Protein AF-A0A913X9L1-F1 (afdb_monomer_lite)

Radius of gyration: 27.96 Å; chains: 1; bounding box: 58×52×71 Å

Secondary structure (DSSP, 8-state):
--HHHHHHTT--TT---SHHHHHHHHHHHIIIIIHHHHTTHHHHHHHHHHHHHH-TTTTT-HHHHHHTTTT-----GGG---TT-GGGSS------HHHHHHHHHHSGGGGSGGGHHHHHHHHHHHHHHHHTTHHHHHHHHHHHHHHHTT---HHHHTT--HHHHHHHS-TTTTTTS-GGGGS--------

InterPro domains:
  IP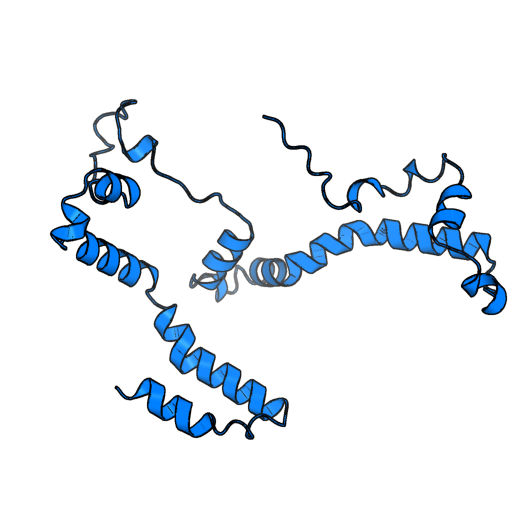R031248 E3 ubiquitin-protein ligase RNF213 [PTHR22605] (16-169)

Organism: Exaiptasia diaphana (NCBI:txid2652724)

pLDDT: mean 73.07, std 15.66, range [34.41, 91.5]

Foldseek 3Di:
DPLVVVLVVQPPVPRPPDPVSVVVNVVVCCVRPVVVCVVCVVVVVVVVLVVLCPPPVRVVDVVSCLVSVVVPDPPPPVPDDDPPDSVVVDDDDDDDLVNVLVVCVVDPVVVDPVCVVVNVCSVCVVVVVCVVQVVLVVVVVVVVCVVCVPDDDPVVVVVDDPVNVVVPDPPVCVVVRVCVVVDPDPPDDDD

Structure (mmCIF, N/CA/C/O backbone):
data_AF-A0A913X9L1-F1
#
_entry.id   AF-A0A913X9L1-F1
#
loop_
_atom_site.group_PDB
_atom_site.id
_atom_site.type_symbol
_atom_site.label_atom_id
_atom_site.label_alt_id
_atom_site.label_comp_id
_atom_site.label_asym_id
_atom_site.label_entity_id
_atom_site.label_seq_id
_atom_site.pdbx_PDB_ins_code
_atom_site.Cartn_x
_atom_site.Cartn_y
_atom_site.Cartn_z
_atom_site.occupancy
_atom_site.B_iso_or_equiv
_atom_site.auth_seq_id
_atom_site.auth_comp_id
_atom_site.auth_asym_id
_atom_site.auth_atom_id
_atom_site.pdbx_PDB_model_num
ATOM 1 N N . MET A 1 1 ? 22.234 -18.610 -11.691 1.00 37.97 1 MET A N 1
ATOM 2 C CA . MET A 1 1 ? 21.714 -19.943 -11.312 1.00 37.97 1 MET A CA 1
ATOM 3 C C . MET A 1 1 ? 21.895 -20.285 -9.820 1.00 37.97 1 MET A C 1
ATOM 5 O O . MET A 1 1 ? 21.583 -21.406 -9.456 1.00 37.97 1 MET A O 1
ATOM 9 N N . ASN A 1 2 ? 22.293 -19.346 -8.936 1.00 50.75 2 ASN A N 1
ATOM 10 C CA . ASN A 1 2 ? 22.653 -19.668 -7.536 1.00 50.75 2 ASN A CA 1
ATOM 11 C C . ASN A 1 2 ? 21.674 -19.160 -6.455 1.00 50.75 2 ASN A C 1
ATOM 13 O O . ASN A 1 2 ? 21.693 -19.666 -5.343 1.00 50.75 2 ASN A O 1
ATOM 17 N N . VAL A 1 3 ? 20.773 -18.220 -6.768 1.00 48.88 3 VAL A N 1
ATOM 18 C CA . VAL A 1 3 ? 19.897 -17.579 -5.758 1.00 48.88 3 VAL A CA 1
ATOM 19 C C . VAL A 1 3 ? 18.787 -18.516 -5.250 1.00 48.88 3 VAL A C 1
ATOM 21 O O . VAL A 1 3 ? 18.405 -18.478 -4.084 1.00 48.88 3 VAL A O 1
ATOM 24 N N . LEU A 1 4 ? 18.289 -19.407 -6.115 1.00 48.25 4 LEU A N 1
ATOM 25 C CA . LEU A 1 4 ? 17.254 -20.383 -5.750 1.00 48.25 4 LEU A CA 1
ATOM 26 C C . LEU A 1 4 ? 17.814 -21.552 -4.924 1.00 48.25 4 LEU A C 1
ATOM 28 O O . LEU A 1 4 ? 17.091 -22.118 -4.109 1.00 48.25 4 LEU A O 1
ATOM 32 N N . ASN A 1 5 ? 19.100 -21.885 -5.091 1.00 50.97 5 ASN A N 1
ATOM 33 C CA . ASN A 1 5 ? 19.729 -22.971 -4.339 1.00 50.97 5 ASN A CA 1
ATOM 34 C C . ASN A 1 5 ? 20.000 -22.577 -2.881 1.00 50.97 5 ASN A C 1
ATOM 36 O O . ASN A 1 5 ? 19.796 -23.400 -1.997 1.00 50.97 5 ASN A O 1
ATOM 40 N N . GLU A 1 6 ? 20.365 -21.321 -2.609 1.00 50.62 6 GLU A N 1
ATOM 41 C CA . GLU A 1 6 ? 20.534 -20.825 -1.232 1.00 50.62 6 GLU A CA 1
ATOM 42 C C . GLU A 1 6 ? 19.204 -20.744 -0.473 1.00 50.62 6 GLU A C 1
ATOM 44 O O . GLU A 1 6 ? 19.139 -21.095 0.704 1.00 50.62 6 GLU A O 1
ATOM 49 N N . CYS A 1 7 ? 18.113 -20.386 -1.159 1.00 47.44 7 CYS A N 1
ATOM 50 C CA . CYS A 1 7 ? 16.777 -20.443 -0.564 1.00 47.44 7 CYS A CA 1
ATOM 51 C C . CYS A 1 7 ? 16.357 -21.891 -0.251 1.00 47.44 7 CYS A C 1
ATOM 53 O O . CYS A 1 7 ? 15.743 -22.133 0.786 1.00 47.44 7 CYS A O 1
ATOM 55 N N . ASN A 1 8 ? 16.730 -22.863 -1.094 1.00 50.97 8 ASN A N 1
ATOM 56 C CA . ASN A 1 8 ? 16.403 -24.279 -0.890 1.00 50.97 8 ASN A CA 1
ATOM 57 C C . ASN A 1 8 ? 17.067 -24.906 0.344 1.00 50.97 8 ASN A C 1
ATOM 59 O O . ASN A 1 8 ? 16.475 -25.805 0.937 1.00 50.97 8 ASN A O 1
ATOM 63 N N . VAL A 1 9 ? 18.228 -24.412 0.793 1.00 53.41 9 VAL A N 1
ATOM 64 C CA . VAL A 1 9 ? 18.866 -24.896 2.036 1.00 53.41 9 VAL A CA 1
ATOM 65 C C . VAL A 1 9 ? 18.001 -24.593 3.275 1.00 53.41 9 VAL A C 1
ATOM 67 O O . VAL A 1 9 ? 18.112 -25.273 4.291 1.00 53.41 9 VAL A O 1
ATOM 70 N N . LEU A 1 10 ? 17.073 -23.631 3.180 1.00 51.22 10 LEU A N 1
ATOM 71 C CA . LEU A 1 10 ? 16.112 -23.289 4.237 1.00 51.22 10 LEU A CA 1
ATOM 72 C C . LEU A 1 10 ? 14.690 -23.834 3.993 1.00 51.22 10 LEU A C 1
ATOM 74 O O . LEU A 1 10 ? 13.837 -23.693 4.868 1.00 51.22 10 LEU A O 1
ATOM 78 N N . LEU A 1 11 ? 14.418 -24.463 2.843 1.00 52.44 11 LEU A N 1
ATOM 79 C CA . LEU A 1 11 ? 13.085 -24.948 2.445 1.00 52.44 11 LEU A CA 1
ATOM 80 C C . LEU A 1 11 ? 12.880 -26.449 2.701 1.00 52.44 11 LEU A C 1
ATOM 82 O O . LEU A 1 11 ? 12.106 -27.108 2.010 1.00 52.44 11 LEU A O 1
ATOM 86 N N . GLY A 1 12 ? 13.496 -26.996 3.751 1.00 50.09 12 GLY A N 1
ATOM 87 C CA . GLY A 1 12 ? 12.913 -28.167 4.399 1.00 50.09 12 GLY A CA 1
ATOM 88 C C . GLY A 1 12 ? 11.570 -27.743 4.997 1.00 50.09 12 GLY A C 1
ATOM 89 O O . GLY A 1 12 ? 11.550 -26.948 5.934 1.00 50.09 12 GLY A O 1
ATOM 90 N N . TRP A 1 13 ? 10.448 -28.242 4.472 1.00 50.16 13 TRP A N 1
ATOM 91 C CA . TRP A 1 13 ? 9.070 -27.870 4.856 1.00 50.16 13 TRP A CA 1
ATOM 92 C C . TRP A 1 13 ? 8.707 -28.079 6.353 1.00 50.16 13 TRP A C 1
ATOM 94 O O . TRP A 1 13 ? 7.567 -27.857 6.743 1.00 50.16 13 TRP A O 1
ATOM 104 N N . ASN A 1 14 ? 9.674 -28.427 7.214 1.00 57.22 14 ASN A N 1
ATOM 105 C CA . ASN A 1 14 ? 9.555 -28.582 8.669 1.00 57.22 14 ASN A CA 1
ATOM 106 C C . ASN A 1 14 ? 10.367 -27.566 9.517 1.00 57.22 14 ASN A C 1
ATOM 108 O O . ASN A 1 14 ? 10.405 -27.700 10.738 1.00 57.22 14 ASN A O 1
ATOM 112 N N . VAL A 1 15 ? 11.018 -26.550 8.928 1.00 63.22 15 VAL A N 1
ATOM 113 C CA . VAL A 1 15 ? 12.060 -25.746 9.623 1.00 63.22 15 VAL A CA 1
ATOM 114 C C . VAL A 1 15 ? 11.566 -24.416 10.244 1.00 63.22 15 VAL A C 1
ATOM 116 O O . VAL A 1 15 ? 12.292 -23.770 10.996 1.00 63.22 15 VAL A O 1
ATOM 119 N N . LEU A 1 16 ? 10.308 -24.008 10.035 1.00 70.62 16 LEU A N 1
ATOM 120 C CA . LEU A 1 16 ? 9.770 -22.720 10.527 1.00 70.62 16 LEU A CA 1
ATOM 121 C C . LEU A 1 16 ? 8.812 -22.854 11.727 1.00 70.62 16 LEU A C 1
ATOM 123 O O . LEU A 1 16 ? 7.761 -22.210 11.777 1.00 70.62 16 LEU A O 1
ATOM 127 N N . GLN A 1 17 ? 9.174 -23.697 12.694 1.00 74.50 17 GLN A N 1
ATOM 128 C CA . GLN A 1 17 ? 8.355 -23.970 13.885 1.00 74.50 17 GLN A CA 1
ATOM 129 C C . GLN A 1 17 ? 8.295 -22.772 14.852 1.00 74.50 17 GLN A C 1
ATOM 131 O O . GLN A 1 17 ? 7.243 -22.492 15.421 1.00 74.50 17 GLN A O 1
ATOM 136 N N . ASP A 1 18 ? 9.396 -22.025 14.997 1.00 81.94 18 ASP A N 1
ATOM 137 C CA . ASP A 1 18 ? 9.479 -20.869 15.897 1.00 81.94 18 ASP A CA 1
ATOM 138 C C . ASP A 1 18 ? 9.353 -19.522 15.156 1.00 81.94 18 ASP A C 1
ATOM 140 O O . ASP A 1 18 ? 9.787 -19.345 14.012 1.00 81.94 18 ASP A O 1
ATOM 144 N N . LYS A 1 19 ? 8.788 -18.526 15.847 1.00 85.88 19 LYS A N 1
ATOM 145 C CA . LYS A 1 19 ? 8.624 -17.144 15.378 1.00 85.88 19 LYS A CA 1
ATOM 146 C C . LYS A 1 19 ? 9.966 -16.492 15.042 1.00 85.88 19 LYS A C 1
ATOM 148 O O . LYS A 1 19 ? 10.027 -15.672 14.126 1.00 85.88 19 LYS A O 1
ATOM 153 N N . THR A 1 20 ? 11.040 -16.847 15.751 1.00 84.38 20 THR A N 1
ATOM 154 C CA . THR A 1 20 ? 12.386 -16.323 15.466 1.00 84.38 20 THR A CA 1
ATOM 155 C C . THR A 1 20 ? 12.927 -16.842 14.135 1.00 84.38 20 THR A C 1
ATOM 157 O O . THR A 1 20 ? 13.419 -16.052 13.328 1.00 84.38 20 THR A O 1
ATOM 160 N N . GLN A 1 21 ? 12.750 -18.136 13.856 1.00 80.12 21 GLN A N 1
ATOM 161 C CA . GLN A 1 21 ? 13.163 -18.756 12.595 1.00 80.12 21 GLN A CA 1
ATOM 162 C C . GLN A 1 21 ? 12.376 -18.186 11.418 1.00 80.12 21 GLN A C 1
ATOM 164 O O . GLN A 1 21 ? 12.959 -17.858 10.385 1.00 80.12 21 GLN A O 1
ATOM 169 N N . ARG A 1 22 ? 11.069 -17.955 11.603 1.00 85.12 22 ARG A N 1
ATOM 170 C CA . ARG A 1 22 ? 10.232 -17.298 10.592 1.00 85.12 22 ARG A CA 1
ATOM 171 C C . ARG A 1 22 ? 10.703 -15.882 10.284 1.00 85.12 22 ARG A C 1
ATOM 173 O O . ARG A 1 22 ? 10.905 -15.564 9.121 1.00 85.12 22 ARG A O 1
ATOM 180 N N . ARG A 1 23 ? 10.970 -15.064 11.309 1.00 86.00 23 ARG A N 1
ATOM 181 C CA . ARG A 1 23 ? 11.525 -13.711 11.119 1.00 86.00 23 ARG A CA 1
ATOM 182 C C . ARG A 1 23 ? 12.873 -13.733 10.407 1.00 86.00 23 ARG A C 1
ATOM 184 O O . ARG A 1 23 ? 13.129 -12.893 9.550 1.00 86.00 23 ARG A O 1
ATOM 191 N N . ARG A 1 24 ? 13.749 -14.680 10.758 1.00 86.06 24 ARG A N 1
ATOM 192 C CA . ARG A 1 24 ? 15.056 -14.829 10.106 1.00 86.06 24 ARG A CA 1
ATOM 193 C C . ARG A 1 24 ? 14.893 -15.154 8.623 1.00 86.06 24 ARG A C 1
ATOM 195 O O . ARG A 1 24 ? 15.570 -14.543 7.801 1.00 86.06 24 ARG A O 1
ATOM 202 N N . TRP A 1 25 ? 13.981 -16.065 8.293 1.00 86.38 25 TRP A N 1
ATOM 203 C CA . TRP A 1 25 ? 13.650 -16.393 6.912 1.00 86.38 25 TRP A CA 1
ATOM 204 C C . TRP A 1 25 ? 13.031 -15.202 6.169 1.00 86.38 25 TRP A C 1
ATOM 206 O O . TRP A 1 25 ? 13.504 -14.877 5.088 1.00 86.38 25 TRP A O 1
ATOM 216 N N . GLU A 1 26 ? 12.059 -14.497 6.759 1.00 89.50 26 GLU A N 1
ATOM 217 C CA . GLU A 1 26 ? 11.426 -13.308 6.163 1.00 89.50 26 GLU A CA 1
ATOM 218 C C . GLU A 1 26 ? 12.463 -12.225 5.839 1.00 89.50 26 GLU A C 1
ATOM 220 O O . GLU A 1 26 ? 12.494 -11.708 4.723 1.00 89.50 26 GLU A O 1
ATOM 225 N N . ASN A 1 27 ? 13.363 -11.927 6.781 1.00 87.81 27 ASN A N 1
ATOM 226 C CA . ASN A 1 27 ? 14.437 -10.955 6.574 1.00 87.81 27 ASN A CA 1
ATOM 227 C C . ASN A 1 27 ? 15.414 -11.404 5.481 1.00 87.81 27 ASN A C 1
ATOM 229 O O . ASN A 1 27 ? 15.825 -10.592 4.650 1.00 87.81 27 ASN A O 1
ATOM 233 N N . HIS A 1 28 ? 15.784 -12.686 5.466 1.00 86.88 28 HIS A N 1
ATOM 234 C CA . HIS A 1 28 ? 16.708 -13.229 4.474 1.00 86.88 28 HIS A CA 1
ATOM 235 C C . HIS A 1 28 ? 16.087 -13.231 3.073 1.00 86.88 28 HIS A C 1
ATOM 237 O O . HIS A 1 28 ? 16.678 -12.694 2.141 1.00 86.88 28 HIS A O 1
ATOM 243 N N . PHE A 1 29 ? 14.862 -13.736 2.936 1.00 87.31 29 PHE A N 1
ATOM 244 C CA . PHE A 1 29 ? 14.106 -13.736 1.687 1.00 87.31 29 PHE A CA 1
ATOM 245 C C . PHE A 1 29 ? 13.871 -12.313 1.170 1.00 87.31 29 PHE A C 1
ATOM 247 O O . PHE A 1 29 ? 14.079 -12.032 -0.012 1.00 87.31 29 PHE A O 1
ATOM 254 N N . SER A 1 30 ? 13.508 -11.388 2.064 1.00 87.25 30 SER A N 1
ATOM 255 C CA . SER A 1 30 ? 13.348 -9.978 1.718 1.00 87.25 30 SER A CA 1
ATOM 256 C C . SER A 1 30 ? 14.649 -9.386 1.167 1.00 87.25 30 SER A C 1
ATOM 258 O O . SER A 1 30 ? 14.651 -8.786 0.095 1.00 87.25 30 SER A O 1
ATOM 260 N N . THR A 1 31 ? 15.775 -9.622 1.842 1.00 87.00 31 THR A N 1
ATOM 261 C CA . THR A 1 31 ? 17.080 -9.062 1.455 1.00 87.00 31 THR A CA 1
ATOM 262 C C . THR A 1 31 ? 17.635 -9.682 0.170 1.00 87.00 31 THR A C 1
ATOM 264 O O . THR A 1 31 ? 18.205 -8.968 -0.650 1.00 87.00 31 THR A O 1
ATOM 267 N N . VAL A 1 32 ? 17.474 -10.994 -0.023 1.00 87.81 32 VAL A N 1
ATOM 268 C CA . VAL A 1 32 ? 18.080 -11.734 -1.143 1.00 87.81 32 VAL A CA 1
ATOM 269 C C . VAL A 1 32 ? 17.215 -11.698 -2.402 1.00 87.81 32 VAL A C 1
ATOM 271 O O . VAL A 1 32 ? 17.743 -11.606 -3.507 1.00 87.81 32 VAL A O 1
ATOM 274 N N . VAL A 1 33 ? 15.891 -11.772 -2.257 1.00 85.81 33 VAL A N 1
ATOM 275 C CA . VAL A 1 33 ? 14.969 -11.913 -3.394 1.00 85.81 33 VAL A CA 1
ATOM 276 C C . VAL A 1 33 ? 14.193 -10.626 -3.636 1.00 85.81 33 VAL A C 1
ATOM 278 O O . VAL A 1 33 ? 14.212 -10.099 -4.745 1.00 85.81 33 VAL A O 1
ATOM 281 N N . ILE A 1 34 ? 13.518 -10.095 -2.614 1.00 86.88 34 ILE A N 1
ATOM 282 C CA . ILE A 1 34 ? 12.574 -8.985 -2.808 1.00 86.88 34 ILE A CA 1
ATOM 283 C C . ILE A 1 34 ? 13.299 -7.670 -3.093 1.00 86.88 34 ILE A C 1
ATOM 285 O O . ILE A 1 34 ? 13.012 -7.030 -4.102 1.00 86.88 34 ILE A O 1
ATOM 289 N N . VAL A 1 35 ? 14.254 -7.266 -2.251 1.00 85.62 35 VAL A N 1
ATOM 290 C CA . VAL A 1 35 ? 14.966 -5.986 -2.393 1.00 85.62 35 VAL A CA 1
ATOM 291 C C . VAL A 1 35 ? 15.666 -5.873 -3.755 1.00 85.62 35 VAL A C 1
ATOM 293 O O . VAL A 1 35 ? 15.433 -4.875 -4.434 1.00 85.62 35 VAL A O 1
ATOM 296 N N . PRO A 1 36 ? 16.435 -6.867 -4.245 1.00 86.12 36 PRO A N 1
ATOM 297 C CA . PRO A 1 36 ? 17.090 -6.763 -5.549 1.00 86.12 36 PRO A CA 1
ATOM 298 C C . PRO A 1 36 ? 16.113 -6.734 -6.728 1.00 86.12 36 PRO A C 1
ATOM 300 O O . PRO A 1 36 ? 16.392 -6.082 -7.728 1.00 86.12 36 PRO A O 1
ATOM 303 N N . VAL A 1 37 ? 14.966 -7.418 -6.625 1.00 84.88 37 VAL A N 1
ATOM 304 C CA . VAL A 1 37 ? 13.935 -7.408 -7.677 1.00 84.88 37 VAL A CA 1
ATOM 305 C C . VAL A 1 37 ? 13.191 -6.076 -7.718 1.00 84.88 37 VAL A C 1
ATOM 307 O O . VAL A 1 37 ? 12.879 -5.588 -8.805 1.00 84.88 37 VAL A O 1
ATOM 310 N N . MET A 1 38 ? 12.903 -5.505 -6.548 1.00 83.19 38 MET A N 1
ATOM 311 C CA . MET A 1 38 ? 12.227 -4.216 -6.415 1.00 83.19 38 MET A CA 1
ATOM 312 C C . MET A 1 38 ? 13.154 -3.049 -6.770 1.00 83.19 38 MET A C 1
ATOM 314 O O . MET A 1 38 ? 12.698 -2.055 -7.341 1.00 83.19 38 MET A O 1
ATOM 318 N N . ASN A 1 39 ? 14.455 -3.184 -6.508 1.00 80.56 39 ASN A N 1
ATOM 319 C CA . ASN A 1 39 ? 15.464 -2.236 -6.957 1.00 80.56 39 ASN A CA 1
ATOM 320 C C . ASN A 1 39 ? 15.505 -2.200 -8.491 1.00 80.56 39 ASN A C 1
ATOM 322 O O . ASN A 1 39 ? 15.561 -3.229 -9.160 1.00 80.56 39 ASN A O 1
ATOM 326 N N . ASN A 1 40 ? 15.476 -0.993 -9.059 1.00 78.69 40 ASN A N 1
ATOM 327 C CA . ASN A 1 40 ? 15.491 -0.758 -10.508 1.00 78.69 40 ASN A CA 1
ATOM 328 C C . ASN A 1 40 ? 14.341 -1.429 -11.287 1.00 78.69 40 ASN A C 1
ATOM 330 O O . ASN A 1 40 ? 14.425 -1.561 -12.509 1.00 78.69 40 ASN A O 1
ATOM 334 N N . LEU A 1 41 ? 13.241 -1.808 -10.620 1.00 85.19 41 LEU A N 1
ATOM 335 C CA . LEU A 1 41 ? 12.079 -2.414 -11.277 1.00 85.19 41 LEU A CA 1
ATOM 336 C C . LEU A 1 41 ? 11.543 -1.534 -12.415 1.00 85.19 41 LEU A C 1
ATOM 338 O O . LEU A 1 41 ? 11.212 -2.051 -13.475 1.00 85.19 41 LEU A O 1
ATOM 342 N N . GLY A 1 42 ? 11.506 -0.210 -12.224 1.00 82.69 42 GLY A N 1
ATOM 343 C CA . GLY A 1 42 ? 11.070 0.728 -13.264 1.00 82.69 42 GLY A CA 1
ATOM 344 C C . GLY A 1 42 ? 11.909 0.635 -14.542 1.00 82.69 42 GLY A C 1
ATOM 345 O O . GLY A 1 42 ? 11.351 0.523 -15.630 1.00 82.69 42 GLY A O 1
ATOM 346 N N . HIS A 1 43 ? 13.238 0.587 -14.406 1.00 84.56 43 HIS A N 1
ATOM 347 C CA . HIS A 1 43 ? 14.154 0.432 -15.537 1.00 84.56 43 HIS A CA 1
ATOM 348 C C . HIS A 1 43 ? 13.969 -0.922 -16.227 1.00 84.56 43 HIS A C 1
ATOM 350 O O . HIS A 1 43 ? 13.801 -0.988 -17.440 1.00 84.56 43 HIS A O 1
ATOM 356 N N . ARG A 1 44 ? 13.903 -2.008 -15.448 1.00 86.25 44 ARG A N 1
ATOM 357 C CA . ARG A 1 44 ? 13.708 -3.364 -15.984 1.00 86.25 44 ARG A CA 1
ATOM 358 C C . ARG A 1 44 ? 12.370 -3.528 -16.703 1.00 86.25 44 ARG A C 1
ATOM 360 O O . ARG A 1 44 ? 12.300 -4.229 -17.711 1.00 86.25 44 ARG A O 1
ATOM 367 N N . LEU A 1 45 ? 11.307 -2.896 -16.202 1.00 88.62 45 LEU A N 1
ATOM 368 C CA . LEU A 1 45 ? 10.010 -2.861 -16.880 1.00 88.62 45 LEU A CA 1
ATOM 369 C C . LEU A 1 45 ? 10.123 -2.130 -18.219 1.00 88.62 45 LEU A C 1
ATOM 371 O O . LEU A 1 45 ? 9.641 -2.645 -19.222 1.00 88.62 45 LEU A O 1
ATOM 375 N N . GLN A 1 46 ? 10.812 -0.989 -18.259 1.00 84.81 46 GLN A N 1
ATOM 376 C CA . GLN A 1 46 ? 11.045 -0.247 -19.496 1.00 84.81 46 GLN A CA 1
ATOM 377 C C . GLN A 1 46 ? 11.870 -1.052 -20.513 1.00 84.81 46 GLN A C 1
ATOM 379 O O . GLN A 1 46 ? 11.494 -1.121 -21.681 1.00 84.81 46 GLN A O 1
ATOM 384 N N . GLU A 1 47 ? 12.945 -1.715 -20.087 1.00 87.12 47 GLU A N 1
ATOM 385 C CA . GLU A 1 47 ? 13.733 -2.613 -20.945 1.00 87.12 47 GLU A CA 1
ATOM 386 C C . GLU A 1 47 ? 12.889 -3.775 -21.479 1.00 87.12 47 GLU A C 1
ATOM 388 O O . GLU A 1 47 ? 12.939 -4.096 -22.664 1.00 87.12 47 GLU A O 1
ATOM 393 N N . THR A 1 48 ? 12.062 -4.382 -20.625 1.00 87.06 48 THR A N 1
ATOM 394 C CA . THR A 1 48 ? 11.168 -5.476 -21.028 1.00 87.06 48 THR A CA 1
ATOM 395 C C . THR A 1 48 ? 10.149 -4.995 -22.058 1.00 87.06 48 THR A C 1
ATOM 397 O O . THR A 1 48 ? 9.928 -5.671 -23.060 1.00 87.06 48 THR A O 1
ATOM 400 N N . LEU A 1 49 ? 9.577 -3.802 -21.871 1.00 84.19 49 LEU A N 1
ATOM 401 C CA . LEU A 1 49 ? 8.690 -3.180 -22.855 1.00 84.19 49 LEU A CA 1
ATOM 402 C C . LEU A 1 49 ? 9.409 -2.935 -24.190 1.00 84.19 49 LEU A C 1
ATOM 404 O O . LEU A 1 49 ? 8.842 -3.226 -25.238 1.00 84.19 49 LEU A O 1
ATOM 408 N N . GLN A 1 50 ? 10.672 -2.493 -24.179 1.00 83.19 50 GLN A N 1
ATOM 409 C CA . GLN A 1 50 ? 11.473 -2.353 -25.404 1.00 83.19 50 GLN A CA 1
ATOM 410 C C . GLN A 1 50 ? 11.746 -3.695 -26.096 1.00 83.19 50 GLN A C 1
ATOM 412 O O . GLN A 1 50 ? 11.784 -3.755 -27.325 1.00 83.19 50 GLN A O 1
ATOM 417 N N . LEU A 1 51 ? 11.947 -4.775 -25.338 1.00 85.31 51 LEU A N 1
ATOM 418 C CA . LEU A 1 51 ? 12.107 -6.119 -25.898 1.00 85.31 51 LEU A CA 1
ATOM 419 C C . LEU A 1 51 ? 10.801 -6.617 -26.529 1.00 85.31 51 LEU A C 1
ATOM 421 O O . LEU A 1 51 ? 10.831 -7.143 -27.640 1.00 85.31 51 LEU A O 1
ATOM 425 N N . ILE A 1 52 ? 9.659 -6.378 -25.876 1.00 83.56 52 ILE A N 1
ATOM 426 C CA . ILE A 1 52 ? 8.325 -6.680 -26.419 1.00 83.56 52 ILE A CA 1
ATOM 427 C C . ILE A 1 52 ? 8.071 -5.876 -27.702 1.00 83.56 52 ILE A C 1
ATOM 429 O O . ILE A 1 52 ? 7.579 -6.432 -28.681 1.00 83.56 52 ILE A O 1
ATOM 433 N N . ALA A 1 53 ? 8.480 -4.602 -27.738 1.00 78.38 53 ALA A N 1
ATOM 434 C CA . ALA A 1 53 ? 8.397 -3.745 -28.926 1.00 78.38 53 ALA A CA 1
ATOM 435 C C . ALA A 1 53 ? 9.105 -4.337 -30.147 1.00 78.38 53 ALA A C 1
ATOM 437 O O . ALA A 1 53 ? 8.650 -4.184 -31.280 1.00 78.38 53 ALA A O 1
ATOM 438 N N . LYS A 1 54 ? 10.258 -4.967 -29.902 1.00 79.94 54 LYS A N 1
ATOM 439 C CA . LYS A 1 54 ? 11.144 -5.524 -30.926 1.00 79.94 54 LYS A CA 1
ATOM 440 C C . LYS A 1 54 ? 10.732 -6.934 -31.363 1.00 79.94 54 LYS A C 1
ATOM 442 O O . LYS A 1 54 ? 11.203 -7.386 -32.408 1.00 79.94 54 LYS A O 1
ATOM 447 N N . ASP A 1 55 ? 9.870 -7.631 -30.616 1.00 83.62 55 ASP A N 1
ATOM 448 C CA . ASP A 1 55 ? 9.343 -8.935 -31.036 1.00 83.62 55 ASP A CA 1
ATOM 449 C C . ASP A 1 55 ? 8.368 -8.744 -32.206 1.00 83.62 55 ASP A C 1
ATOM 451 O O . ASP A 1 55 ? 7.309 -8.134 -32.069 1.00 83.62 55 ASP A O 1
ATOM 455 N N . LYS A 1 56 ? 8.709 -9.304 -33.371 1.00 77.31 56 LYS A N 1
ATOM 456 C CA . LYS A 1 56 ? 7.934 -9.189 -34.617 1.00 77.31 56 LYS A CA 1
ATOM 457 C C . LYS A 1 56 ? 6.503 -9.726 -34.503 1.00 77.31 56 LYS A C 1
ATOM 459 O O . LYS A 1 56 ? 5.652 -9.310 -35.280 1.00 77.31 56 LYS A O 1
ATOM 464 N N . ARG A 1 57 ? 6.220 -10.631 -33.558 1.00 78.81 57 ARG A N 1
ATOM 465 C CA . ARG A 1 57 ? 4.868 -11.181 -33.343 1.00 78.81 57 ARG A CA 1
ATOM 466 C C . ARG A 1 57 ? 3.953 -10.207 -32.601 1.00 78.81 57 ARG A C 1
ATOM 468 O O . ARG A 1 57 ? 2.762 -10.164 -32.881 1.00 78.81 57 ARG A O 1
ATOM 475 N N . PHE A 1 58 ? 4.513 -9.428 -31.676 1.00 69.75 58 PHE A N 1
ATOM 476 C CA . PHE A 1 58 ? 3.768 -8.488 -30.835 1.00 69.75 58 PHE A CA 1
ATOM 477 C C . PHE A 1 58 ? 3.829 -7.055 -31.378 1.00 69.75 58 PHE A C 1
ATOM 479 O O . PHE A 1 58 ? 2.806 -6.381 -31.453 1.00 69.75 58 PHE A O 1
ATOM 486 N N . GLY A 1 59 ? 5.002 -6.613 -31.833 1.00 65.69 59 GLY A N 1
ATOM 487 C CA . GLY A 1 59 ? 5.243 -5.272 -32.367 1.00 65.69 59 GLY A CA 1
ATOM 488 C C . GLY A 1 59 ? 4.634 -4.998 -33.746 1.00 65.69 59 GLY A C 1
ATOM 489 O O . GLY A 1 59 ? 4.594 -3.838 -34.152 1.00 65.69 59 GLY A O 1
ATOM 490 N N . ALA A 1 60 ? 4.154 -6.028 -34.455 1.00 73.06 60 ALA A N 1
ATOM 491 C CA . ALA A 1 60 ? 3.408 -5.881 -35.708 1.00 73.06 60 ALA A CA 1
ATOM 492 C C . ALA A 1 60 ? 1.905 -5.623 -35.492 1.00 73.06 60 ALA A C 1
ATOM 494 O O . ALA A 1 60 ? 1.219 -5.224 -36.430 1.00 73.06 60 ALA A O 1
ATOM 495 N N . ASN A 1 61 ? 1.381 -5.848 -34.279 1.00 82.00 61 ASN A N 1
ATOM 496 C CA . ASN A 1 61 ? -0.020 -5.583 -33.972 1.00 82.00 61 ASN A CA 1
ATOM 497 C C . ASN A 1 61 ? -0.200 -4.105 -33.563 1.00 82.00 61 ASN A C 1
ATOM 499 O O . ASN A 1 61 ? 0.292 -3.715 -32.498 1.00 82.00 61 ASN A O 1
ATOM 503 N N . PRO A 1 62 ? -0.927 -3.290 -34.350 1.00 79.81 62 PRO A N 1
ATOM 504 C CA . PRO A 1 62 ? -1.078 -1.858 -34.089 1.00 79.81 62 PRO A CA 1
ATOM 505 C C . PRO A 1 62 ? -1.804 -1.561 -32.769 1.00 79.81 62 PRO A C 1
ATOM 507 O O . PRO A 1 62 ? -1.445 -0.618 -32.069 1.00 79.81 62 PRO A O 1
ATOM 510 N N . LEU A 1 63 ? -2.766 -2.401 -32.366 1.00 81.06 63 LEU A N 1
ATOM 511 C CA . LEU A 1 63 ? -3.500 -2.219 -31.109 1.00 81.06 63 LEU A CA 1
ATOM 512 C C . LEU A 1 63 ? -2.597 -2.413 -29.891 1.00 81.06 63 LEU A C 1
ATOM 514 O O . LEU A 1 63 ? -2.665 -1.640 -28.940 1.00 81.06 63 LEU A O 1
ATOM 518 N N . LEU A 1 64 ? -1.730 -3.429 -29.919 1.00 79.69 64 LEU A N 1
ATOM 519 C CA . LEU A 1 64 ? -0.779 -3.671 -28.831 1.00 79.69 64 LEU A CA 1
ATOM 520 C C . LEU A 1 64 ? 0.276 -2.566 -28.768 1.00 79.69 64 LEU A C 1
ATOM 522 O O . LEU A 1 64 ? 0.649 -2.136 -27.678 1.00 79.69 64 LEU A O 1
ATOM 526 N N . ARG A 1 65 ? 0.704 -2.065 -29.930 1.00 77.06 65 ARG A N 1
ATOM 527 C CA . ARG A 1 65 ? 1.624 -0.931 -30.039 1.00 77.06 65 ARG A CA 1
ATOM 528 C C . ARG A 1 65 ? 1.067 0.329 -29.374 1.00 77.06 65 ARG A C 1
ATOM 530 O O . ARG A 1 65 ? 1.784 0.986 -28.622 1.00 77.06 65 ARG A O 1
ATOM 537 N N . GLN A 1 66 ? -0.218 0.605 -29.589 1.00 78.31 66 GLN A N 1
ATOM 538 C CA . GLN A 1 66 ? -0.923 1.726 -28.974 1.00 78.31 66 GLN A CA 1
ATOM 539 C C . GLN A 1 66 ? -1.192 1.500 -27.475 1.00 78.31 66 GLN A C 1
ATOM 541 O O . GLN A 1 66 ? -0.943 2.397 -26.675 1.00 78.31 66 GLN A O 1
ATOM 546 N N . LEU A 1 67 ? -1.641 0.304 -27.072 1.00 79.94 67 LEU A N 1
ATOM 547 C CA . LEU A 1 67 ? -1.985 -0.019 -25.678 1.00 79.94 67 LEU A CA 1
ATOM 548 C C . LEU A 1 67 ? -0.784 0.060 -24.725 1.00 79.94 67 LEU A C 1
ATOM 550 O O . LEU A 1 67 ? -0.908 0.566 -23.615 1.00 79.94 67 LEU A O 1
ATOM 554 N N . TYR A 1 68 ? 0.373 -0.446 -25.150 1.00 77.12 68 TYR A N 1
ATOM 555 C CA . TYR A 1 68 ? 1.612 -0.375 -24.369 1.00 77.12 68 TYR A CA 1
ATOM 556 C C . TYR A 1 68 ? 2.401 0.918 -24.625 1.00 77.12 68 TYR A C 1
ATOM 558 O O . TYR A 1 68 ? 3.544 1.029 -24.184 1.00 77.12 68 TYR A O 1
ATOM 566 N N . GLU A 1 69 ? 1.812 1.883 -25.341 1.00 76.56 69 GLU A N 1
ATOM 567 C CA . GLU A 1 69 ? 2.405 3.192 -25.636 1.00 76.56 69 GLU A CA 1
ATOM 568 C C . GLU A 1 69 ? 3.794 3.092 -26.314 1.00 76.56 69 GLU A C 1
ATOM 570 O O . GLU A 1 69 ? 4.670 3.933 -26.113 1.00 76.56 69 GLU A O 1
ATOM 575 N N . LEU A 1 70 ? 4.007 2.060 -27.142 1.00 70.88 70 LEU A N 1
ATOM 576 C CA . LEU A 1 70 ? 5.289 1.733 -27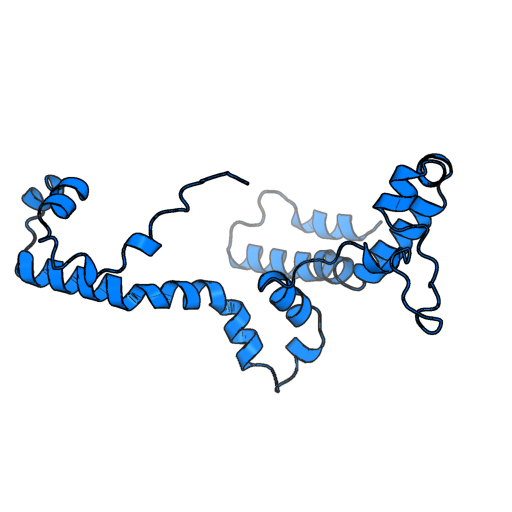.790 1.00 70.88 70 LEU A CA 1
ATOM 577 C C . LEU A 1 70 ? 5.644 2.688 -28.945 1.00 70.88 70 LEU A C 1
ATOM 579 O O . LEU A 1 70 ? 6.805 2.769 -29.344 1.00 70.88 70 LEU A O 1
ATOM 583 N N . GLU A 1 71 ? 4.651 3.395 -29.493 1.00 61.00 71 GLU A N 1
ATOM 584 C CA . GLU A 1 71 ? 4.800 4.390 -30.573 1.00 61.00 71 GLU A CA 1
ATOM 585 C C . GLU A 1 71 ? 4.971 5.823 -30.081 1.00 61.00 71 GLU A C 1
ATOM 587 O O . GLU A 1 71 ? 5.178 6.726 -30.888 1.00 61.00 71 GLU A O 1
ATOM 592 N N . SER A 1 72 ? 4.930 6.035 -28.766 1.00 56.91 72 SER A N 1
ATOM 593 C CA . SER A 1 72 ? 5.211 7.329 -28.158 1.00 56.91 72 SER A CA 1
ATOM 594 C C . SER A 1 72 ? 6.707 7.642 -28.302 1.00 56.91 72 SER A C 1
ATOM 596 O O . SER A 1 72 ? 7.483 7.536 -27.349 1.00 56.91 72 SER A O 1
ATOM 598 N N . GLY A 1 73 ? 7.127 8.075 -29.488 1.00 56.56 73 GLY A N 1
ATOM 599 C CA . GLY A 1 73 ? 8.291 8.943 -29.599 1.00 56.56 73 GLY A CA 1
ATOM 600 C C . GLY A 1 73 ? 8.102 10.166 -28.699 1.00 56.56 73 GLY A C 1
ATOM 601 O O . GLY A 1 73 ? 6.978 10.511 -28.328 1.00 56.56 73 GLY A O 1
ATOM 602 N N . ALA A 1 74 ? 9.201 10.808 -28.313 1.00 53.72 74 ALA A N 1
ATOM 603 C CA . ALA A 1 74 ? 9.144 12.100 -27.647 1.00 53.72 74 ALA A CA 1
ATOM 604 C C . ALA A 1 74 ? 8.520 13.120 -28.617 1.00 53.72 74 ALA A C 1
ATOM 606 O O . ALA A 1 74 ? 9.228 13.739 -29.407 1.00 53.72 74 ALA A O 1
ATOM 607 N N . GLU A 1 75 ? 7.190 13.237 -28.623 1.00 59.72 75 GLU A N 1
ATOM 608 C CA . GLU A 1 75 ? 6.511 14.349 -29.279 1.00 59.72 75 GLU A CA 1
ATOM 609 C C . GLU A 1 75 ? 7.058 15.630 -28.645 1.00 59.72 75 GLU A C 1
ATOM 611 O O . GLU A 1 75 ? 7.069 15.782 -27.421 1.00 59.72 75 GLU A O 1
ATOM 616 N N . ASP A 1 76 ? 7.594 16.515 -29.480 1.00 56.31 76 ASP A N 1
ATOM 617 C CA . ASP A 1 76 ? 8.245 17.740 -29.040 1.00 56.31 76 ASP A CA 1
ATOM 618 C C . ASP A 1 76 ? 7.177 18.711 -28.514 1.00 56.31 76 ASP A C 1
ATOM 620 O O . ASP A 1 76 ? 6.587 19.503 -29.253 1.00 56.31 76 ASP A O 1
ATOM 624 N N . LEU A 1 77 ? 6.886 18.612 -27.212 1.00 61.16 77 LEU A N 1
ATOM 625 C CA . LEU A 1 77 ? 5.863 19.396 -26.506 1.00 61.16 77 LEU A CA 1
ATOM 626 C C . LEU A 1 77 ? 6.129 20.913 -26.550 1.00 61.16 77 LEU A C 1
ATOM 628 O O . LEU A 1 77 ? 5.285 21.703 -26.129 1.00 61.16 77 LEU A O 1
ATOM 632 N N . THR A 1 78 ? 7.288 21.333 -27.063 1.00 62.47 78 THR A N 1
ATOM 633 C CA . THR A 1 78 ? 7.653 22.738 -27.269 1.00 62.47 78 THR A CA 1
ATOM 634 C C . THR A 1 78 ? 6.919 23.395 -28.444 1.00 62.47 78 THR A C 1
ATOM 636 O O . THR A 1 78 ? 6.809 24.619 -28.478 1.00 62.47 78 THR A O 1
ATOM 639 N N . ARG A 1 79 ? 6.369 22.623 -29.396 1.00 59.41 79 ARG A N 1
ATOM 640 C CA . ARG A 1 79 ? 5.826 23.142 -30.670 1.00 59.41 79 ARG A CA 1
ATOM 641 C C . ARG A 1 79 ? 4.307 23.330 -30.734 1.00 59.41 79 ARG A C 1
ATOM 643 O O . ARG A 1 79 ? 3.756 23.425 -31.825 1.00 59.41 79 ARG A O 1
ATOM 650 N N . SER A 1 80 ? 3.662 23.519 -29.584 1.00 58.62 80 SER A N 1
ATOM 651 C CA . SER A 1 80 ? 2.206 23.634 -29.373 1.00 58.62 80 SER A CA 1
ATOM 652 C C . SER A 1 80 ? 1.502 22.299 -29.124 1.00 58.62 80 SER A C 1
ATOM 654 O O . SER A 1 80 ? 1.664 21.315 -29.844 1.00 58.62 80 SER A O 1
ATOM 656 N N . ILE A 1 81 ? 0.705 22.285 -28.058 1.00 66.38 81 ILE A N 1
ATOM 657 C CA . ILE A 1 81 ? -0.115 21.151 -27.647 1.00 66.38 81 ILE A CA 1
ATOM 658 C C . ILE A 1 81 ? -1.378 21.178 -28.510 1.00 66.38 81 ILE A C 1
ATOM 660 O O . ILE A 1 81 ? -2.260 22.011 -28.304 1.00 66.38 81 ILE A O 1
ATOM 664 N N . THR A 1 82 ? -1.461 20.289 -29.497 1.00 71.00 82 THR A N 1
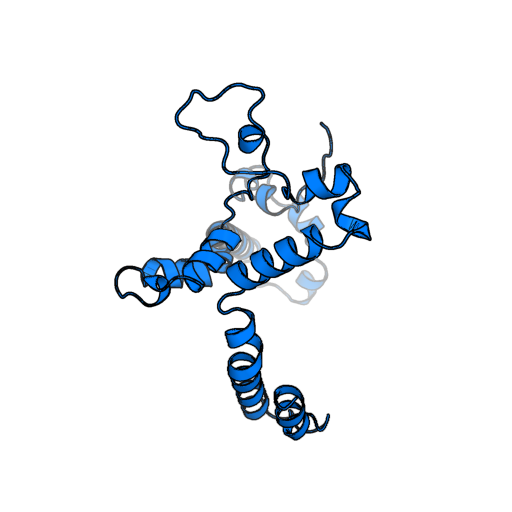ATOM 665 C CA . THR A 1 82 ? -2.677 20.115 -30.303 1.00 71.00 82 THR A CA 1
ATOM 666 C C . THR A 1 82 ? -3.575 19.032 -29.689 1.00 71.00 82 THR A C 1
ATOM 668 O O . THR A 1 82 ? -3.064 18.111 -29.054 1.00 71.00 82 THR A O 1
ATOM 671 N N . PRO A 1 83 ? -4.907 19.071 -29.884 1.00 72.12 83 PRO A N 1
ATOM 672 C CA . PRO A 1 83 ? -5.818 18.030 -29.381 1.00 72.12 83 PRO A CA 1
ATOM 673 C C . PRO A 1 83 ? -5.521 16.618 -29.920 1.00 72.12 83 PRO A C 1
ATOM 675 O O . PRO A 1 83 ? -5.902 15.625 -29.301 1.00 72.12 83 PRO A O 1
ATOM 678 N N . ASN A 1 84 ? -4.816 16.537 -31.055 1.00 72.00 84 ASN A N 1
ATOM 679 C CA . ASN A 1 84 ? -4.379 15.292 -31.694 1.00 72.00 84 ASN A CA 1
ATOM 680 C C . ASN A 1 84 ? -3.063 14.739 -31.115 1.00 72.00 84 ASN A C 1
ATOM 682 O O . ASN A 1 84 ? -2.581 13.710 -31.580 1.00 72.00 84 ASN A O 1
ATOM 686 N N . CYS A 1 85 ? -2.473 15.409 -30.122 1.00 73.31 85 CYS A N 1
ATOM 687 C CA . CYS A 1 85 ? -1.272 14.959 -29.425 1.00 73.31 85 CYS A CA 1
ATOM 688 C C . CYS A 1 85 ? -1.565 13.671 -28.646 1.00 73.31 85 CYS A C 1
ATOM 690 O O . CYS A 1 85 ? -2.403 13.652 -27.738 1.00 73.31 85 CYS A O 1
ATOM 692 N N . THR A 1 86 ? -0.853 12.591 -28.973 1.00 72.44 86 THR A N 1
ATOM 693 C CA . THR A 1 86 ? -1.046 11.287 -28.321 1.00 72.44 86 THR A CA 1
ATOM 694 C C . THR A 1 86 ? -0.702 11.350 -26.832 1.00 72.44 86 THR A C 1
ATOM 696 O O . THR A 1 86 ? -1.333 10.670 -26.022 1.00 72.44 86 THR A O 1
ATOM 699 N N . ALA A 1 87 ? 0.217 12.243 -26.437 1.00 72.38 87 ALA A N 1
ATOM 700 C CA . ALA A 1 87 ? 0.615 12.443 -25.045 1.00 72.38 87 ALA A CA 1
ATOM 701 C C . ALA A 1 87 ? -0.514 12.953 -24.126 1.00 72.38 87 ALA A C 1
ATOM 703 O O . ALA A 1 87 ? -0.462 12.718 -22.914 1.00 72.38 87 ALA A O 1
ATOM 704 N N . LEU A 1 88 ? -1.538 13.623 -24.674 1.00 77.19 88 LEU A N 1
ATOM 705 C CA . LEU A 1 88 ? -2.706 14.078 -23.908 1.00 77.19 88 LEU A CA 1
ATOM 706 C C . LEU A 1 88 ? -3.624 12.927 -23.492 1.00 77.19 88 LEU A C 1
ATOM 708 O O . LEU A 1 88 ? -4.216 12.978 -22.416 1.00 77.19 88 LEU A O 1
ATOM 712 N N . TRP A 1 89 ? -3.712 11.889 -24.321 1.00 79.44 89 TRP A N 1
ATOM 713 C CA . TRP A 1 89 ? -4.630 10.761 -24.145 1.00 79.44 89 TRP A CA 1
ATOM 714 C C . TRP A 1 89 ? -3.996 9.569 -23.421 1.00 79.44 89 TRP A C 1
ATOM 716 O O . TRP A 1 89 ? -4.622 8.519 -23.281 1.00 79.44 89 TRP A O 1
ATOM 726 N N . ARG A 1 90 ? -2.757 9.725 -22.942 1.00 78.56 90 ARG A N 1
ATOM 727 C CA . ARG A 1 90 ? -2.043 8.684 -22.197 1.00 78.56 90 ARG A CA 1
ATOM 728 C C . ARG A 1 90 ? -2.705 8.404 -20.866 1.00 78.56 90 ARG A C 1
ATOM 730 O O . ARG A 1 90 ? -3.129 9.317 -20.148 1.00 78.56 90 ARG A O 1
ATOM 737 N N . TYR A 1 91 ? -2.710 7.130 -20.497 1.00 81.44 91 TYR A N 1
ATOM 738 C CA . TYR A 1 91 ? -3.233 6.734 -19.206 1.00 81.44 91 TYR A CA 1
ATOM 739 C C . TYR A 1 91 ? -2.309 7.235 -18.093 1.00 81.44 91 TYR A C 1
ATOM 741 O O . TYR A 1 91 ? -1.116 6.932 -18.048 1.00 81.44 91 TYR A O 1
ATOM 749 N N . ARG A 1 92 ? -2.874 7.992 -17.151 1.00 82.31 92 ARG A N 1
ATOM 750 C CA . ARG A 1 92 ? -2.173 8.430 -15.943 1.00 82.31 92 ARG A CA 1
ATOM 751 C C . ARG A 1 92 ? -2.734 7.668 -14.763 1.00 82.31 92 ARG A C 1
ATOM 753 O O . ARG A 1 92 ? -3.941 7.644 -14.541 1.00 82.31 92 ARG A O 1
ATOM 760 N N . THR A 1 93 ? -1.845 7.049 -13.994 1.00 81.69 93 THR A N 1
ATOM 761 C CA . THR A 1 93 ? -2.269 6.350 -12.782 1.00 81.69 93 THR A CA 1
ATOM 762 C C . THR A 1 93 ? -2.784 7.387 -11.782 1.00 81.69 93 THR A C 1
ATOM 764 O O . THR A 1 93 ? -2.072 8.361 -11.519 1.00 81.69 93 THR A O 1
ATOM 767 N N . PRO A 1 94 ? -3.993 7.215 -11.221 1.00 85.25 94 PRO A N 1
ATOM 768 C CA . PRO A 1 94 ? -4.504 8.139 -10.223 1.00 85.25 94 PRO A CA 1
ATOM 769 C C . PRO A 1 94 ? -3.590 8.149 -8.997 1.00 85.25 94 PRO A C 1
ATOM 771 O O . PRO A 1 94 ? -3.103 7.106 -8.544 1.00 85.25 94 PRO A O 1
ATOM 774 N N . ILE A 1 95 ? -3.372 9.340 -8.439 1.00 88.75 95 ILE A N 1
ATOM 775 C CA . ILE A 1 95 ? -2.569 9.509 -7.229 1.00 88.75 95 ILE A CA 1
ATOM 776 C C . ILE A 1 95 ? -3.418 9.048 -6.046 1.00 88.75 95 ILE A C 1
ATOM 778 O O . ILE A 1 95 ? -4.242 9.783 -5.510 1.00 88.75 95 ILE A O 1
ATOM 782 N N . THR A 1 96 ? -3.234 7.787 -5.670 1.00 90.50 96 THR A N 1
ATOM 783 C CA . THR A 1 96 ? -3.837 7.201 -4.471 1.00 90.50 96 THR A CA 1
ATOM 784 C C . THR A 1 96 ? -2.863 7.271 -3.304 1.00 90.50 96 THR A C 1
ATOM 786 O O . THR A 1 96 ? -1.648 7.332 -3.497 1.00 90.50 96 THR A O 1
ATOM 789 N N . LEU A 1 97 ? -3.376 7.189 -2.076 1.00 89.19 97 LEU A N 1
ATOM 790 C CA . LEU A 1 97 ? -2.520 7.148 -0.894 1.00 89.19 97 LEU A CA 1
ATOM 791 C C . LEU A 1 97 ? -1.531 5.972 -0.944 1.00 89.19 97 LEU A C 1
ATOM 793 O O . LEU A 1 97 ? -0.351 6.161 -0.687 1.00 89.19 97 LEU A O 1
ATOM 797 N N . ASN A 1 98 ? -1.974 4.787 -1.377 1.00 87.25 98 ASN A N 1
ATOM 798 C CA . ASN A 1 98 ? -1.092 3.628 -1.550 1.00 87.25 98 ASN A CA 1
ATOM 799 C C . ASN A 1 98 ? 0.037 3.901 -2.553 1.00 87.25 98 ASN A C 1
ATOM 801 O O . ASN A 1 98 ? 1.168 3.458 -2.347 1.00 87.25 98 ASN A O 1
ATOM 805 N N . HIS A 1 99 ? -0.256 4.639 -3.629 1.00 88.00 99 HIS A N 1
ATOM 806 C CA . HIS A 1 99 ? 0.760 5.065 -4.587 1.00 88.00 99 HIS A CA 1
ATOM 807 C C . HIS A 1 99 ? 1.788 5.993 -3.930 1.00 88.00 99 HIS A C 1
ATOM 809 O O . HIS A 1 99 ? 2.988 5.777 -4.096 1.00 88.00 99 HIS A O 1
ATOM 815 N N . VAL A 1 100 ? 1.330 6.963 -3.132 1.00 89.12 100 VAL A N 1
ATOM 816 C CA . VAL A 1 100 ? 2.201 7.864 -2.363 1.00 89.12 100 VAL A CA 1
ATOM 817 C C . VAL A 1 100 ? 3.046 7.084 -1.356 1.00 89.12 100 VAL A C 1
ATOM 819 O O . VAL A 1 100 ? 4.260 7.247 -1.358 1.00 89.12 100 VAL A O 1
ATOM 822 N N . THR A 1 101 ? 2.460 6.177 -0.569 1.00 89.31 101 THR A N 1
ATOM 823 C CA . THR A 1 101 ? 3.185 5.336 0.400 1.00 89.31 101 THR A CA 1
ATOM 824 C C . THR A 1 101 ? 4.270 4.510 -0.276 1.00 89.31 101 THR A C 1
ATOM 826 O O . THR A 1 101 ? 5.412 4.477 0.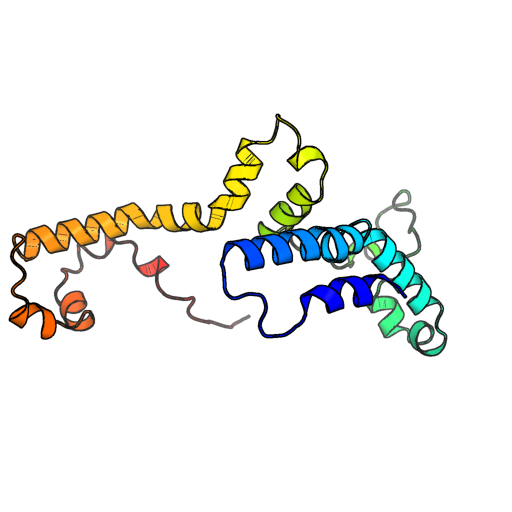181 1.00 89.31 101 THR A O 1
ATOM 829 N N . ARG A 1 102 ? 3.942 3.873 -1.404 1.00 85.69 102 ARG A N 1
ATOM 830 C CA . ARG A 1 102 ? 4.914 3.105 -2.181 1.00 85.69 102 ARG A CA 1
ATOM 831 C C . ARG A 1 102 ? 6.048 3.994 -2.690 1.00 85.69 102 ARG A C 1
ATOM 833 O O . ARG A 1 102 ? 7.209 3.644 -2.506 1.00 85.69 102 ARG A O 1
ATOM 840 N N . LYS A 1 103 ? 5.729 5.136 -3.304 1.00 85.94 103 LYS A N 1
ATOM 841 C CA . LYS A 1 103 ? 6.736 6.055 -3.855 1.00 85.94 103 LYS A CA 1
ATOM 842 C C . LYS A 1 103 ? 7.608 6.692 -2.786 1.00 85.94 103 LYS A C 1
ATOM 844 O O . LYS A 1 103 ? 8.812 6.816 -2.987 1.00 85.94 103 LYS A O 1
ATOM 849 N N . PHE A 1 104 ? 7.022 7.027 -1.644 1.00 87.19 104 PHE A N 1
ATOM 850 C CA . PHE A 1 104 ? 7.742 7.502 -0.476 1.00 87.19 104 PHE A CA 1
ATOM 851 C C . PHE A 1 104 ? 8.761 6.452 -0.021 1.00 87.19 104 PHE A C 1
ATOM 853 O O . PHE A 1 104 ? 9.949 6.757 0.016 1.00 87.19 104 PHE A O 1
ATOM 860 N N . ASN A 1 105 ? 8.332 5.201 0.187 1.00 84.44 105 ASN A N 1
ATOM 861 C CA . ASN A 1 105 ? 9.204 4.097 0.611 1.00 84.44 105 ASN A CA 1
ATOM 862 C C . ASN A 1 105 ? 10.305 3.742 -0.410 1.00 84.44 105 ASN A C 1
ATOM 864 O O . ASN A 1 105 ? 11.392 3.323 -0.016 1.00 84.44 105 ASN A O 1
ATOM 868 N N . GLU A 1 106 ? 10.034 3.895 -1.711 1.00 81.25 106 GLU A N 1
ATOM 869 C CA . GLU A 1 106 ? 11.024 3.715 -2.786 1.00 81.25 106 GLU A CA 1
ATOM 870 C C . GLU A 1 106 ? 12.077 4.844 -2.800 1.00 81.25 106 GLU A C 1
ATOM 872 O O . GLU A 1 106 ? 13.212 4.629 -3.227 1.00 81.25 106 GLU A O 1
ATOM 877 N N . SER A 1 107 ? 11.727 6.046 -2.335 1.00 80.06 107 SER A N 1
ATOM 878 C CA . SER A 1 107 ? 12.605 7.218 -2.375 1.00 80.06 107 SER A CA 1
ATOM 879 C C . SER A 1 107 ? 13.674 7.215 -1.270 1.00 80.06 107 SER A C 1
ATOM 881 O O . SER A 1 107 ? 13.482 6.685 -0.175 1.00 80.06 107 SER A O 1
ATOM 883 N N . ALA A 1 108 ? 14.801 7.892 -1.517 1.00 72.56 108 ALA A N 1
ATOM 884 C CA . ALA A 1 108 ? 15.811 8.147 -0.483 1.00 72.56 108 ALA A CA 1
ATOM 885 C C . ALA A 1 108 ? 15.288 9.064 0.644 1.00 72.56 108 ALA A C 1
ATOM 887 O O . ALA A 1 108 ? 15.813 9.031 1.755 1.00 72.56 108 ALA A O 1
ATOM 888 N N . VAL A 1 109 ? 14.222 9.828 0.374 1.00 72.62 109 VAL A N 1
ATOM 889 C CA . VAL A 1 109 ? 13.581 10.762 1.313 1.00 72.62 109 VAL A CA 1
ATOM 890 C C . VAL A 1 109 ? 12.879 10.026 2.457 1.00 72.62 109 VAL A C 1
ATOM 892 O O . VAL A 1 109 ? 12.839 10.533 3.568 1.00 72.62 109 VAL A O 1
ATOM 895 N N . ALA A 1 110 ? 12.425 8.783 2.264 1.00 67.88 110 ALA A N 1
ATOM 896 C CA . ALA A 1 110 ? 11.912 7.981 3.382 1.00 67.88 110 ALA A CA 1
ATOM 897 C C . ALA A 1 110 ? 12.964 7.694 4.468 1.00 67.88 110 ALA A C 1
ATOM 899 O O . ALA A 1 110 ? 12.605 7.344 5.591 1.00 67.88 110 ALA A O 1
ATOM 900 N N . ARG A 1 111 ? 14.257 7.829 4.144 1.00 66.75 111 ARG A N 1
ATOM 901 C CA . ARG A 1 111 ? 15.365 7.688 5.098 1.00 66.75 111 ARG A CA 1
ATOM 902 C C . ARG A 1 111 ? 15.878 9.035 5.616 1.00 66.75 111 ARG A C 1
ATOM 904 O O . ARG A 1 111 ? 16.791 9.033 6.437 1.00 66.75 111 ARG A O 1
ATOM 911 N N . SER A 1 112 ? 15.341 10.163 5.141 1.00 76.19 112 SER A N 1
ATOM 912 C CA . SER A 1 112 ? 15.751 11.483 5.618 1.00 76.19 112 SER A CA 1
ATOM 913 C C . SER A 1 112 ? 15.057 11.833 6.936 1.00 76.19 112 SER A C 1
ATOM 915 O O . SER A 1 112 ? 13.908 11.461 7.186 1.00 76.19 112 SER A O 1
ATOM 917 N N . ALA A 1 113 ? 15.768 12.571 7.790 1.00 73.38 113 ALA A N 1
ATOM 918 C CA . ALA A 1 113 ? 15.246 13.033 9.076 1.00 73.38 113 ALA A CA 1
ATOM 919 C C . ALA A 1 113 ? 14.067 14.014 8.917 1.00 73.38 113 ALA A C 1
ATOM 921 O O . ALA A 1 113 ? 13.219 14.115 9.801 1.00 73.38 113 ALA A O 1
ATOM 922 N N . ASP A 1 114 ? 13.972 14.678 7.765 1.00 80.88 114 ASP A N 1
ATOM 923 C CA . ASP A 1 114 ? 12.972 15.716 7.504 1.00 80.88 114 ASP A CA 1
ATOM 924 C C . ASP A 1 114 ? 11.553 15.154 7.314 1.00 80.88 114 ASP A C 1
ATOM 926 O O . ASP A 1 114 ? 10.573 15.887 7.418 1.00 80.88 114 ASP A O 1
ATOM 930 N N . CYS A 1 115 ? 11.415 13.852 7.033 1.00 84.88 115 CYS A N 1
ATOM 931 C CA . CYS A 1 115 ? 10.138 13.223 6.673 1.00 84.88 115 CYS A CA 1
ATOM 932 C C . CYS A 1 115 ? 9.695 12.099 7.627 1.00 84.88 115 CYS A C 1
ATOM 934 O O . CYS A 1 115 ? 8.843 11.282 7.271 1.00 84.88 115 CYS A O 1
ATOM 936 N N . VAL A 1 116 ? 10.219 12.064 8.856 1.00 86.31 116 VAL A N 1
ATOM 937 C CA . VAL A 1 116 ? 9.910 11.011 9.846 1.00 86.31 116 VAL A CA 1
ATOM 938 C C . VAL A 1 116 ? 8.418 10.963 10.194 1.00 86.31 116 VAL A C 1
ATOM 940 O O . VAL A 1 116 ? 7.831 9.882 10.238 1.00 86.31 116 VAL A O 1
ATOM 943 N N . ILE A 1 117 ? 7.781 12.127 10.379 1.00 89.50 117 ILE A N 1
ATOM 944 C CA . ILE A 1 117 ? 6.348 12.218 10.710 1.00 89.50 117 ILE A CA 1
ATOM 945 C C . ILE A 1 117 ? 5.494 11.662 9.570 1.00 89.50 117 ILE A C 1
ATOM 947 O O . ILE A 1 117 ? 4.574 10.884 9.813 1.00 89.50 117 ILE A O 1
ATOM 951 N N . LEU A 1 118 ? 5.814 12.022 8.323 1.00 89.69 118 LEU A N 1
ATOM 952 C CA . LEU A 1 118 ? 5.098 11.520 7.153 1.00 89.69 118 LEU A CA 1
ATOM 953 C C . LEU A 1 118 ? 5.260 10.001 7.023 1.00 89.69 118 LEU A C 1
ATOM 955 O O . LEU A 1 118 ? 4.285 9.303 6.763 1.00 89.69 118 LEU A O 1
ATOM 959 N N . GLY A 1 119 ? 6.465 9.479 7.262 1.00 87.94 119 GLY A N 1
ATOM 960 C CA . GLY A 1 119 ? 6.713 8.041 7.252 1.00 87.94 119 GLY A CA 1
ATOM 961 C C . GLY A 1 119 ? 5.887 7.286 8.292 1.00 87.94 119 GLY A C 1
ATOM 962 O O . GLY A 1 119 ? 5.319 6.244 7.976 1.00 87.94 119 GLY A O 1
ATOM 963 N N . GLU A 1 120 ? 5.775 7.810 9.513 1.00 89.50 120 GLU A N 1
ATOM 964 C CA . GLU A 1 120 ? 4.972 7.169 10.557 1.00 89.50 120 GLU A CA 1
ATOM 965 C C . GLU A 1 120 ? 3.465 7.308 10.301 1.00 89.50 120 GLU A C 1
ATOM 967 O O . GLU A 1 120 ? 2.723 6.337 10.443 1.00 89.50 120 GLU A O 1
ATOM 972 N N . PHE A 1 121 ? 3.022 8.467 9.805 1.00 91.31 121 PHE A N 1
ATOM 973 C CA . PHE A 1 121 ? 1.641 8.679 9.374 1.00 91.31 121 PHE A CA 1
ATOM 974 C C . PHE A 1 121 ? 1.224 7.679 8.290 1.00 91.31 121 PHE A C 1
ATOM 976 O O . PHE A 1 121 ? 0.178 7.048 8.405 1.00 91.31 121 PHE A O 1
ATOM 983 N N . LEU A 1 122 ? 2.048 7.488 7.254 1.00 90.62 122 LEU A N 1
ATOM 984 C CA . LEU A 1 122 ? 1.733 6.580 6.147 1.00 90.62 122 LEU A CA 1
ATOM 985 C C . LEU A 1 122 ? 1.692 5.106 6.577 1.00 90.62 122 LEU A C 1
ATOM 987 O O . LEU A 1 122 ? 0.973 4.323 5.957 1.00 90.62 122 LEU A O 1
ATOM 991 N N . LYS A 1 123 ? 2.420 4.718 7.634 1.00 88.88 123 LYS A N 1
ATOM 992 C CA . LYS A 1 123 ? 2.315 3.372 8.225 1.00 88.88 123 LYS A CA 1
ATOM 993 C C . LYS A 1 123 ? 1.017 3.187 9.005 1.00 88.88 123 LYS A C 1
ATOM 995 O O . LYS A 1 123 ? 0.420 2.119 8.926 1.00 88.88 123 LYS A O 1
ATOM 1000 N N . GLN A 1 124 ? 0.605 4.206 9.757 1.00 90.94 124 GLN A N 1
ATOM 1001 C CA . GLN A 1 124 ? -0.558 4.144 10.646 1.00 90.94 124 GLN A CA 1
ATOM 1002 C C . GLN A 1 124 ? -1.851 4.648 9.997 1.00 90.94 124 GLN A C 1
ATOM 1004 O O . GLN A 1 124 ? -2.878 4.719 10.664 1.00 90.94 124 GLN A O 1
ATOM 1009 N N . GLU A 1 125 ? -1.841 5.013 8.713 1.00 90.50 125 GLU A N 1
ATOM 1010 C CA . GLU A 1 125 ? -2.979 5.703 8.100 1.00 90.50 125 GLU A CA 1
ATOM 1011 C C . GLU A 1 125 ? -4.288 4.918 8.215 1.00 90.50 125 GLU A C 1
ATOM 1013 O O . GLU A 1 125 ? -5.329 5.503 8.519 1.00 90.50 125 GLU A O 1
ATOM 1018 N N . HIS A 1 126 ? -4.230 3.597 8.037 1.00 88.00 126 HIS A N 1
ATOM 1019 C CA . HIS A 1 126 ? -5.396 2.737 8.198 1.00 88.00 126 HIS A CA 1
ATOM 1020 C C . HIS A 1 126 ? -5.994 2.860 9.607 1.00 88.00 126 HIS A C 1
ATOM 1022 O O . HIS A 1 126 ? -7.205 3.019 9.759 1.00 88.00 126 HIS A O 1
ATOM 1028 N N . ASP A 1 127 ? -5.146 2.846 10.632 1.00 89.12 127 ASP A N 1
ATOM 1029 C CA . ASP A 1 127 ? -5.575 2.914 12.025 1.00 89.12 127 ASP A CA 1
ATOM 1030 C C . ASP A 1 127 ? -6.098 4.315 12.362 1.00 89.12 127 ASP A C 1
ATOM 1032 O O . ASP A 1 127 ? -7.173 4.457 12.948 1.00 89.12 127 ASP A O 1
ATOM 1036 N N . LEU A 1 128 ? -5.421 5.365 11.885 1.00 90.06 128 LEU A N 1
ATOM 1037 C CA . LEU A 1 128 ? -5.863 6.757 12.019 1.00 90.06 128 LEU A CA 1
ATOM 1038 C C . LEU A 1 128 ? -7.226 6.993 11.356 1.00 90.06 128 LEU A C 1
ATOM 1040 O O . LEU A 1 128 ? -8.067 7.724 11.887 1.00 90.06 128 LEU A O 1
ATOM 1044 N N . ARG A 1 129 ? -7.496 6.330 10.227 1.00 90.00 129 ARG A N 1
ATOM 1045 C CA . ARG A 1 129 ? -8.800 6.386 9.561 1.00 90.00 129 ARG A CA 1
ATOM 1046 C C . ARG A 1 129 ? -9.907 5.777 10.419 1.00 90.00 129 ARG A C 1
ATOM 1048 O O . ARG A 1 129 ? -11.040 6.242 10.328 1.00 90.00 129 ARG A O 1
ATOM 1055 N N . VAL A 1 130 ? -9.608 4.776 11.245 1.00 90.50 130 VAL A N 1
ATOM 1056 C CA . VAL A 1 130 ? -10.579 4.162 12.166 1.00 90.50 130 VAL A CA 1
ATOM 1057 C C . VAL A 1 130 ? -10.820 5.044 13.392 1.00 90.50 130 VAL A C 1
ATOM 1059 O O . VAL A 1 130 ? -11.956 5.126 13.861 1.00 90.50 130 VAL A O 1
ATOM 1062 N N . VAL A 1 131 ? -9.806 5.778 13.868 1.00 91.50 131 VAL A N 1
ATOM 1063 C CA . VAL A 1 131 ? -9.925 6.690 15.026 1.00 91.50 131 VAL A CA 1
ATOM 1064 C C . VAL A 1 131 ? -11.046 7.719 14.845 1.00 91.50 131 VAL A C 1
ATOM 1066 O O . VAL A 1 131 ? -11.696 8.086 15.823 1.00 91.50 131 VAL A O 1
ATOM 1069 N N . LYS A 1 132 ? -11.372 8.121 13.608 1.00 89.62 132 LYS A N 1
ATOM 1070 C CA . LYS A 1 132 ? -12.509 9.024 13.337 1.00 89.62 132 LYS A CA 1
ATOM 1071 C C . LYS A 1 132 ? -13.858 8.488 13.844 1.00 89.62 132 LYS A C 1
ATOM 1073 O O . LYS A 1 132 ? -14.757 9.275 14.112 1.00 89.62 132 LYS A O 1
ATOM 1078 N N . HIS A 1 133 ? -13.998 7.168 13.981 1.00 88.88 133 HIS A N 1
ATOM 1079 C CA . HIS A 1 133 ? -15.206 6.501 14.476 1.00 88.88 133 HIS A CA 1
ATOM 1080 C C . HIS A 1 133 ? -15.191 6.276 15.993 1.00 88.88 133 HIS A C 1
ATOM 1082 O O . HIS A 1 133 ? -16.216 5.917 16.573 1.00 88.88 133 HIS A O 1
ATOM 1088 N N . LEU A 1 134 ? -14.056 6.504 16.658 1.00 91.00 134 LEU A N 1
ATOM 1089 C CA . LEU A 1 134 ? -13.911 6.296 18.097 1.00 91.00 134 LEU A CA 1
ATOM 1090 C C . LEU A 1 134 ? -14.918 7.112 18.929 1.00 91.00 134 LEU A C 1
ATOM 1092 O O . LEU A 1 134 ? -15.511 6.536 19.843 1.00 91.00 134 LEU A O 1
ATOM 1096 N N . PRO A 1 135 ? -15.199 8.398 18.625 1.00 90.69 135 PRO A N 1
ATOM 1097 C CA . PRO A 1 135 ? -16.201 9.157 19.370 1.00 90.69 135 PRO A CA 1
ATOM 1098 C C . PRO A 1 135 ? -17.593 8.520 19.313 1.00 9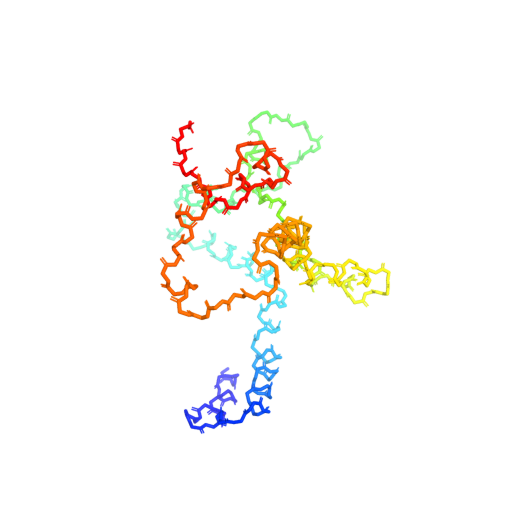0.69 135 PRO A C 1
ATOM 1100 O O . PRO A 1 135 ? -18.318 8.544 20.306 1.00 90.69 135 PRO A O 1
ATOM 1103 N N . ASP A 1 136 ? -17.963 7.922 18.182 1.00 86.31 136 ASP A N 1
ATOM 1104 C CA . ASP A 1 136 ? -19.269 7.283 18.016 1.00 86.31 136 ASP A CA 1
ATOM 1105 C C . ASP A 1 136 ? -19.352 5.960 18.781 1.00 86.31 136 ASP A C 1
ATOM 1107 O O . ASP A 1 136 ? -20.373 5.678 19.411 1.00 86.31 136 ASP A O 1
ATOM 1111 N N . VAL A 1 137 ? -18.256 5.196 18.831 1.00 88.62 137 VAL A N 1
ATOM 1112 C CA . VAL A 1 137 ? -18.151 4.006 19.691 1.00 88.62 137 VAL A CA 1
ATOM 1113 C C . VAL A 1 137 ? -18.271 4.391 21.168 1.00 88.62 137 VAL A C 1
ATOM 1115 O O . VAL A 1 137 ? -19.015 3.751 21.909 1.00 88.62 137 VAL A O 1
ATOM 1118 N N . VAL A 1 138 ? -17.610 5.466 21.603 1.00 89.19 138 VAL A N 1
ATOM 1119 C CA . VAL A 1 138 ? -17.687 5.947 22.994 1.00 89.19 138 VAL A CA 1
ATOM 1120 C C . VAL A 1 138 ? -19.096 6.441 23.340 1.00 89.19 138 VAL A C 1
ATOM 1122 O O . VAL A 1 138 ? -19.597 6.154 24.426 1.00 89.19 138 VAL A O 1
ATOM 1125 N N . LYS A 1 139 ? -19.775 7.152 22.430 1.00 86.75 139 LYS A N 1
ATOM 1126 C CA . LYS A 1 139 ? -21.187 7.538 22.613 1.00 86.75 139 LYS A CA 1
ATOM 1127 C C . LYS A 1 139 ? -22.085 6.312 22.758 1.00 86.75 139 LYS A C 1
ATOM 1129 O O . LYS A 1 139 ? -22.931 6.287 23.648 1.00 86.75 139 LYS A O 1
ATOM 1134 N N . LEU A 1 140 ? -21.888 5.297 21.914 1.00 85.31 140 LEU A N 1
ATOM 1135 C CA . LEU A 1 140 ? -22.639 4.047 21.995 1.00 85.31 140 LEU A CA 1
ATOM 1136 C C . LEU A 1 140 ? -22.403 3.351 23.341 1.00 85.31 140 LEU A C 1
ATOM 1138 O O . LEU A 1 140 ? -23.362 2.931 23.982 1.00 85.31 140 LEU A O 1
ATOM 1142 N N . GLN A 1 141 ? -21.153 3.283 23.803 1.00 85.06 141 GLN A N 1
ATOM 1143 C CA . GLN A 1 141 ? -20.822 2.729 25.116 1.00 85.06 141 GLN A CA 1
ATOM 1144 C C . GLN A 1 141 ? -21.515 3.488 26.253 1.00 85.06 141 GLN A C 1
ATOM 1146 O O . GLN A 1 141 ? -22.110 2.850 27.116 1.00 85.06 141 GLN A O 1
ATOM 1151 N N . LYS A 1 142 ? -21.506 4.828 26.240 1.00 84.38 142 LYS A N 1
ATOM 1152 C CA . LYS A 1 142 ? -22.216 5.640 27.245 1.00 84.38 142 LYS A CA 1
ATOM 1153 C C . LYS A 1 142 ? -23.718 5.367 27.243 1.00 84.38 142 LYS A C 1
ATOM 1155 O O . LYS A 1 142 ? -24.279 5.094 28.294 1.00 84.38 142 LYS A O 1
ATOM 1160 N N . LEU A 1 143 ? -24.341 5.331 26.065 1.00 83.12 143 LEU A N 1
ATOM 1161 C CA . LEU A 1 143 ? -25.762 5.010 25.929 1.00 83.12 143 LEU A CA 1
ATOM 1162 C C . LEU A 1 143 ? -26.084 3.624 26.504 1.00 83.12 143 LEU A C 1
ATOM 1164 O O . LEU A 1 143 ? -27.089 3.456 27.190 1.00 83.12 143 LEU A O 1
ATOM 1168 N N . LEU A 1 144 ? -25.229 2.630 26.253 1.00 79.88 144 LEU A N 1
ATOM 1169 C CA . LEU A 1 144 ? -25.384 1.290 26.820 1.00 79.88 144 LEU A CA 1
ATOM 1170 C C . LEU A 1 144 ? -25.227 1.295 28.347 1.00 79.88 144 LEU A C 1
ATOM 1172 O O . LEU A 1 144 ? -26.012 0.654 29.043 1.00 79.88 144 LEU A O 1
ATOM 1176 N N . MET A 1 145 ? -24.254 2.037 28.876 1.00 81.62 145 MET A N 1
ATOM 1177 C CA . MET A 1 145 ? -24.045 2.168 30.320 1.00 81.62 145 MET A CA 1
ATOM 1178 C C . MET A 1 145 ? -25.224 2.850 31.019 1.00 81.62 145 MET A C 1
ATOM 1180 O O . MET A 1 145 ? -25.637 2.375 32.076 1.00 81.62 145 MET A O 1
ATOM 1184 N N . ASP A 1 146 ? -25.784 3.902 30.419 1.00 79.56 146 ASP A N 1
ATOM 1185 C CA . ASP A 1 146 ? -26.937 4.635 30.950 1.00 79.56 146 ASP A CA 1
ATOM 1186 C C . ASP A 1 146 ? -28.213 3.778 30.924 1.00 79.56 146 ASP A C 1
ATOM 1188 O O . ASP A 1 146 ? -29.043 3.851 31.824 1.00 79.56 146 ASP A O 1
ATOM 1192 N N . ARG A 1 147 ? -28.377 2.927 29.902 1.00 74.25 147 ARG A N 1
ATOM 1193 C CA . ARG A 1 147 ? -29.544 2.040 29.767 1.00 74.25 147 ARG A CA 1
ATOM 1194 C C . ARG A 1 147 ? -29.516 0.866 30.743 1.00 74.25 147 ARG A C 1
ATOM 1196 O O . ARG A 1 147 ? -30.540 0.556 31.343 1.00 74.25 147 ARG A O 1
ATOM 1203 N N . TYR A 1 148 ? -28.366 0.213 30.893 1.00 75.00 148 TYR A N 1
ATOM 1204 C CA . TYR A 1 148 ? -28.251 -1.048 31.635 1.00 75.00 148 TYR A CA 1
ATOM 1205 C C . TYR A 1 148 ? -27.572 -0.901 33.001 1.00 75.00 148 TYR A C 1
ATOM 1207 O O . TYR A 1 148 ? -27.232 -1.899 33.628 1.00 75.00 148 TYR A O 1
ATOM 1215 N N . HIS A 1 149 ? -27.351 0.334 33.471 1.00 67.00 149 HIS A N 1
ATOM 1216 C CA . HIS A 1 149 ? -26.864 0.641 34.823 1.00 67.00 149 HIS A CA 1
ATOM 1217 C C . HIS A 1 149 ? -25.635 -0.192 35.249 1.00 67.00 149 HIS A C 1
ATOM 1219 O O . HIS A 1 149 ? -25.475 -0.539 36.416 1.00 67.00 149 HIS A O 1
ATOM 1225 N N . ARG A 1 150 ? -24.757 -0.529 34.289 1.00 63.75 150 ARG A N 1
ATOM 1226 C CA . ARG A 1 150 ? -23.561 -1.391 34.444 1.00 63.75 150 ARG A CA 1
ATOM 1227 C C . ARG A 1 150 ? -23.806 -2.843 34.900 1.00 63.75 150 ARG A C 1
ATOM 1229 O O . ARG A 1 150 ? -22.827 -3.566 35.068 1.00 63.75 150 ARG A O 1
ATOM 1236 N N . SER A 1 151 ? -25.051 -3.291 35.046 1.00 58.91 151 SER A N 1
ATOM 1237 C CA . SER A 1 151 ? -25.403 -4.673 35.392 1.00 58.91 151 SER A CA 1
ATOM 1238 C C . SER A 1 151 ? -26.130 -5.320 34.219 1.00 58.91 151 SER A C 1
ATOM 1240 O O . SER A 1 151 ? -27.354 -5.309 34.140 1.00 58.91 151 SER A O 1
ATOM 1242 N N . LEU A 1 152 ? -25.361 -5.865 33.280 1.00 63.09 152 LEU A N 1
ATOM 1243 C CA . LEU A 1 152 ? -25.897 -6.740 32.243 1.00 63.09 152 LEU A CA 1
ATOM 1244 C C . LEU A 1 152 ? -25.931 -8.161 32.803 1.00 63.09 152 LEU A C 1
ATOM 1246 O O . LEU A 1 152 ? -24.883 -8.794 32.948 1.00 63.09 152 LEU A O 1
ATOM 1250 N N . ASP A 1 153 ? -27.120 -8.659 33.139 1.00 64.62 153 ASP A N 1
ATOM 1251 C CA . ASP A 1 153 ? -27.285 -10.080 33.428 1.00 64.62 153 ASP A CA 1
ATOM 1252 C C . ASP A 1 153 ? -26.990 -10.866 32.138 1.00 64.62 153 ASP A C 1
ATOM 1254 O O . ASP A 1 153 ? -27.521 -10.586 31.054 1.00 64.62 153 ASP A O 1
ATOM 1258 N N . ARG A 1 154 ? -26.090 -11.846 32.241 1.00 63.44 154 ARG A N 1
ATOM 1259 C CA . ARG A 1 154 ? -25.656 -12.690 31.124 1.00 63.44 154 ARG A CA 1
ATOM 1260 C C . ARG A 1 154 ? -26.845 -13.419 30.490 1.00 63.44 154 ARG A C 1
ATOM 1262 O O . ARG A 1 154 ? -26.885 -13.584 29.276 1.00 63.44 154 ARG A O 1
ATOM 1269 N N . THR A 1 155 ? -27.846 -13.767 31.298 1.00 62.94 155 THR A N 1
ATOM 1270 C CA . THR A 1 155 ? -29.052 -14.480 30.856 1.00 62.94 155 THR A CA 1
ATOM 1271 C C . THR A 1 155 ? -30.041 -13.604 30.075 1.00 62.94 155 THR A C 1
ATOM 1273 O O . THR A 1 155 ? -30.814 -14.124 29.262 1.00 62.94 155 THR A O 1
ATOM 1276 N N . GLU A 1 156 ? -30.014 -12.284 30.278 1.00 63.06 156 GLU A N 1
ATOM 1277 C CA . GLU A 1 156 ? -30.785 -11.311 29.494 1.00 63.06 156 GLU A CA 1
ATOM 1278 C C . GLU A 1 156 ? -30.040 -10.899 28.222 1.00 63.06 156 GLU A C 1
ATOM 1280 O O . GLU A 1 156 ? -30.644 -10.778 27.156 1.00 63.06 156 GLU A O 1
ATOM 1285 N N . THR A 1 157 ? -28.715 -10.763 28.307 1.00 63.75 157 THR A N 1
ATOM 1286 C CA . THR A 1 157 ? -27.859 -10.341 27.188 1.00 63.75 157 THR A CA 1
ATOM 1287 C C . THR A 1 157 ? -27.889 -11.345 26.032 1.00 63.75 157 THR A C 1
ATOM 1289 O O . THR A 1 157 ? -27.990 -10.939 24.875 1.00 63.75 157 THR A O 1
ATOM 1292 N N . ASP A 1 158 ? -27.912 -12.649 26.330 1.00 66.81 158 ASP A N 1
ATOM 1293 C CA . ASP A 1 158 ? -27.974 -13.715 25.316 1.00 66.81 158 ASP A CA 1
ATOM 1294 C C . ASP A 1 158 ? -29.301 -13.729 24.525 1.00 66.81 158 ASP A C 1
ATOM 1296 O O . ASP A 1 158 ? -29.389 -14.315 23.443 1.00 66.81 158 ASP A O 1
ATOM 1300 N N . LYS A 1 159 ? -30.343 -13.056 25.033 1.00 68.44 159 LYS A N 1
ATOM 1301 C CA . LYS A 1 159 ? -31.660 -12.949 24.380 1.00 68.44 159 LYS A CA 1
ATOM 1302 C C . LYS A 1 159 ? -31.799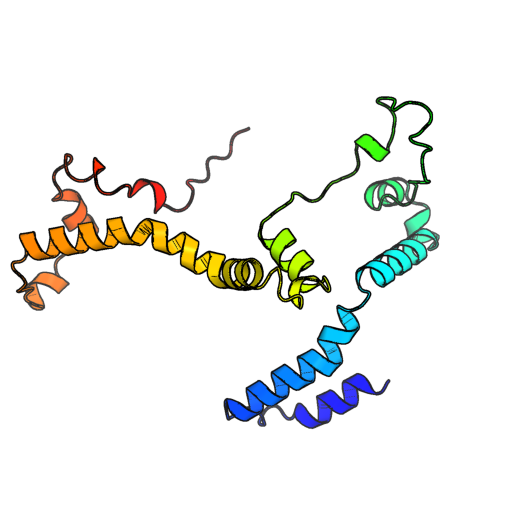 -11.684 23.531 1.00 68.44 159 LYS A C 1
ATOM 1304 O O . LYS A 1 159 ? -32.688 -11.620 22.679 1.00 68.44 159 LYS A O 1
ATOM 1309 N N . ILE A 1 160 ? -30.941 -10.684 23.734 1.00 69.50 160 ILE A N 1
ATOM 1310 C CA . ILE A 1 160 ? -31.039 -9.385 23.064 1.00 69.50 160 ILE A CA 1
ATOM 1311 C C . ILE A 1 160 ? -30.276 -9.436 21.739 1.00 69.50 160 ILE A C 1
ATOM 1313 O O . ILE A 1 160 ? -29.047 -9.436 21.691 1.00 69.50 160 ILE A O 1
ATOM 1317 N N . LYS A 1 161 ? -31.005 -9.423 20.619 1.00 78.19 161 LYS A N 1
ATOM 1318 C CA . LYS A 1 161 ? -30.395 -9.273 19.292 1.00 78.19 161 LYS A CA 1
ATOM 1319 C C . LYS A 1 161 ? -30.121 -7.800 19.003 1.00 78.19 161 LYS A C 1
ATOM 1321 O O . LYS A 1 161 ? -30.961 -6.936 19.251 1.00 78.19 161 LYS A O 1
ATOM 1326 N N . LEU A 1 162 ? -28.989 -7.518 18.354 1.00 77.69 162 LEU A N 1
ATOM 1327 C CA . LEU A 1 162 ? -28.585 -6.158 17.965 1.00 77.69 162 LEU A CA 1
ATOM 1328 C C . LEU A 1 162 ? -29.663 -5.420 17.143 1.00 77.69 162 LEU A C 1
ATOM 1330 O O . LEU A 1 162 ? -29.844 -4.213 17.282 1.00 77.69 162 LEU A O 1
ATOM 1334 N N . LYS A 1 163 ? -30.422 -6.154 16.319 1.00 76.69 163 LYS A N 1
ATOM 1335 C CA . LYS A 1 163 ? -31.540 -5.617 15.526 1.00 76.69 163 LYS A CA 1
ATOM 1336 C C . LYS A 1 163 ? -32.710 -5.144 16.394 1.00 76.69 163 LYS A C 1
ATOM 1338 O O . LYS A 1 163 ? -33.323 -4.126 16.077 1.00 76.69 163 LYS A O 1
ATOM 1343 N N . ASP A 1 164 ? -33.016 -5.870 17.464 1.00 76.19 164 ASP A N 1
ATOM 1344 C CA . ASP A 1 164 ? -34.101 -5.527 18.385 1.00 76.19 164 ASP A CA 1
ATOM 1345 C C . ASP A 1 164 ? -33.695 -4.342 19.263 1.00 76.19 164 ASP A C 1
ATOM 1347 O O . ASP A 1 164 ? -34.491 -3.426 19.457 1.00 76.19 164 ASP A O 1
ATOM 1351 N N . PHE A 1 165 ? -32.422 -4.282 19.662 1.00 74.50 165 PHE A N 1
ATOM 1352 C CA . PHE A 1 165 ? -31.835 -3.109 20.307 1.00 74.50 165 PHE A CA 1
ATOM 1353 C C . PHE A 1 165 ? -31.927 -1.857 19.422 1.00 74.50 165 PHE A C 1
ATOM 1355 O O . PHE A 1 165 ? -32.411 -0.821 19.870 1.00 74.50 165 PHE A O 1
ATOM 1362 N N . TYR A 1 166 ? -31.547 -1.951 18.143 1.00 72.69 166 TYR A N 1
ATOM 1363 C CA . TYR A 1 166 ? -31.591 -0.814 17.215 1.00 72.69 166 TYR A CA 1
ATOM 1364 C C . TYR A 1 166 ? -33.006 -0.232 17.047 1.00 72.69 166 TYR A C 1
ATOM 1366 O O . TYR A 1 166 ? -33.170 0.977 16.908 1.00 72.69 166 TYR A O 1
ATOM 1374 N N . ARG A 1 167 ? -34.046 -1.075 17.118 1.00 75.31 167 ARG A N 1
ATOM 1375 C CA . ARG A 1 167 ? -35.458 -0.648 17.059 1.00 75.31 167 ARG A CA 1
ATOM 1376 C C . ARG A 1 167 ? -35.920 0.119 18.302 1.00 75.31 167 ARG A C 1
ATOM 1378 O O . ARG A 1 167 ? -36.881 0.876 18.213 1.00 75.31 167 ARG A O 1
ATOM 1385 N N . GLN A 1 168 ? -35.254 -0.080 19.436 1.00 68.62 168 GLN A N 1
ATOM 1386 C CA . GLN A 1 168 ? -35.587 0.532 20.726 1.00 68.62 168 GLN A CA 1
ATOM 1387 C C . GLN A 1 168 ? -34.824 1.845 20.983 1.00 68.62 168 GLN A C 1
ATOM 1389 O O . GLN A 1 168 ? -35.091 2.540 21.970 1.00 68.62 168 GLN A O 1
ATOM 1394 N N . ILE A 1 169 ? -33.872 2.215 20.116 1.00 69.62 169 ILE A N 1
ATOM 1395 C CA . ILE A 1 169 ? -33.169 3.499 20.203 1.00 69.62 169 ILE A CA 1
ATOM 1396 C C . ILE A 1 169 ? -34.119 4.616 19.729 1.00 69.62 169 ILE A C 1
ATOM 1398 O O . ILE A 1 169 ? -34.636 4.545 18.611 1.00 69.62 169 ILE A O 1
ATOM 1402 N N . PRO A 1 170 ? -34.356 5.673 20.533 1.00 64.75 170 PRO A N 1
ATOM 1403 C CA . PRO A 1 170 ? -35.176 6.804 20.117 1.00 64.75 170 PRO A CA 1
ATOM 1404 C C . PRO A 1 170 ? -34.579 7.467 18.871 1.00 64.75 170 PRO A C 1
ATOM 1406 O O . PRO A 1 170 ? -33.391 7.792 18.849 1.00 64.75 170 PRO A O 1
ATOM 1409 N N . LYS A 1 171 ? -35.409 7.730 17.854 1.00 58.25 171 LYS A N 1
ATOM 1410 C CA . LYS A 1 171 ? -35.001 8.299 16.550 1.00 58.25 171 LYS A CA 1
ATOM 1411 C C . LYS A 1 171 ? -34.299 9.672 16.638 1.00 58.25 171 LYS A C 1
ATOM 1413 O O . LYS A 1 171 ? -33.687 10.106 15.671 1.00 58.25 171 LYS A O 1
ATOM 1418 N N . GLY A 1 172 ? -34.360 10.349 17.789 1.00 54.53 172 GLY A N 1
ATOM 1419 C CA . GLY A 1 172 ? -33.613 11.585 18.066 1.00 54.53 172 GLY A CA 1
ATOM 1420 C C . GLY A 1 172 ? -32.149 11.379 18.487 1.00 54.53 172 GLY A C 1
ATOM 1421 O O . GLY A 1 172 ? -31.383 12.332 18.484 1.00 54.53 172 GLY A O 1
ATOM 1422 N N . CYS A 1 173 ? -31.741 10.151 18.834 1.00 48.47 173 CYS A N 1
ATOM 1423 C CA . CYS A 1 173 ? -30.370 9.808 19.242 1.00 48.47 173 CYS A CA 1
ATOM 1424 C C . CYS A 1 173 ? -29.537 9.232 18.078 1.00 48.47 173 CYS A C 1
ATOM 1426 O O . CYS A 1 173 ? -28.308 9.256 18.099 1.00 48.47 173 CYS A O 1
ATOM 1428 N N . THR A 1 174 ? -30.201 8.752 17.022 1.00 52.34 174 THR A N 1
ATOM 1429 C CA . THR A 1 174 ? -29.569 8.214 15.806 1.00 52.34 174 THR A CA 1
ATOM 1430 C C . THR A 1 174 ? -28.936 9.285 14.914 1.00 52.34 174 THR A C 1
ATOM 1432 O O . THR A 1 174 ? -28.143 8.942 14.053 1.00 52.34 174 THR A O 1
ATOM 1435 N N . SER A 1 175 ? -29.242 10.570 15.112 1.00 50.69 175 SER A N 1
ATOM 1436 C CA . SER A 1 175 ? -28.552 11.689 14.447 1.00 50.69 175 SER A CA 1
ATOM 1437 C C . SER A 1 175 ? -27.192 12.021 15.081 1.00 50.69 175 SER A C 1
ATOM 1439 O O . SER A 1 175 ? -26.332 12.590 14.415 1.00 50.69 175 SER A O 1
ATOM 1441 N N . LEU A 1 176 ? -26.973 11.649 16.351 1.00 48.25 176 LEU A N 1
ATOM 1442 C CA . LEU A 1 176 ? -25.707 11.851 17.077 1.00 48.25 176 LEU A CA 1
ATOM 1443 C C . LEU A 1 176 ? -24.678 10.745 16.825 1.00 48.25 176 LEU A C 1
ATOM 1445 O O . LEU A 1 176 ? -23.481 10.953 17.046 1.00 48.25 176 LEU A O 1
ATOM 1449 N N . LEU A 1 177 ? -25.147 9.578 16.393 1.00 50.62 177 LEU A N 1
ATOM 1450 C CA . LEU A 1 177 ? -24.340 8.458 15.942 1.00 50.62 177 LEU A CA 1
ATOM 1451 C C . LEU A 1 177 ? -24.393 8.492 14.417 1.00 50.62 177 LEU A C 1
ATOM 1453 O O . LEU A 1 177 ? -25.385 8.058 13.840 1.00 50.62 177 LEU A O 1
ATOM 1457 N N . ASN A 1 178 ? -23.368 9.033 13.757 1.00 49.75 178 ASN A N 1
ATOM 1458 C CA . ASN A 1 178 ? -23.283 9.099 12.295 1.00 49.75 178 ASN A CA 1
ATOM 1459 C C . ASN A 1 178 ? -23.023 7.688 11.710 1.00 49.75 178 ASN A C 1
ATOM 1461 O O . ASN A 1 178 ? -22.001 7.404 11.093 1.00 49.75 178 ASN A O 1
ATOM 1465 N N . LEU A 1 179 ? -23.947 6.761 11.974 1.00 48.75 179 LEU A N 1
ATOM 1466 C CA . LEU A 1 179 ? -23.902 5.339 11.626 1.00 48.75 179 LEU A CA 1
ATOM 1467 C C . LEU A 1 179 ? -24.151 5.095 10.132 1.00 48.75 179 LEU A C 1
ATOM 1469 O O . LEU A 1 179 ? -23.998 3.970 9.666 1.00 48.75 179 LEU A O 1
ATOM 1473 N N . SER A 1 180 ? -24.488 6.134 9.366 1.00 48.34 180 SER A N 1
ATOM 1474 C CA . SER A 1 180 ? -24.582 6.080 7.904 1.00 48.34 180 SER A CA 1
ATOM 1475 C C . SER A 1 180 ? -23.227 5.808 7.237 1.00 48.34 180 SER A C 1
ATOM 1477 O O . SER A 1 180 ? -23.199 5.258 6.141 1.00 48.34 180 SER A O 1
ATOM 1479 N N . GLY A 1 181 ? -22.106 6.118 7.901 1.00 45.72 181 GLY A N 1
ATOM 1480 C CA . GLY A 1 181 ? -20.752 5.851 7.397 1.00 45.72 181 GLY A CA 1
ATOM 1481 C C . GLY A 1 181 ? -20.206 4.442 7.670 1.00 45.72 181 GLY A C 1
ATOM 1482 O O . GLY A 1 181 ? -19.093 4.145 7.246 1.00 45.72 181 GLY A O 1
ATOM 1483 N N . LEU A 1 182 ? -20.949 3.596 8.395 1.00 38.44 182 LEU A N 1
ATOM 1484 C CA . LEU A 1 182 ? -20.543 2.229 8.770 1.00 38.44 182 LEU A CA 1
ATOM 1485 C C . LEU A 1 182 ? -21.257 1.136 7.961 1.00 38.44 182 LEU A C 1
ATOM 1487 O O . LEU A 1 182 ? -20.993 -0.049 8.165 1.00 38.44 182 LEU A O 1
ATOM 1491 N N . LEU A 1 183 ? -22.140 1.511 7.033 1.00 37.28 183 LEU A N 1
ATOM 1492 C CA . LEU A 1 183 ? -22.671 0.568 6.055 1.00 37.28 183 LEU A CA 1
ATOM 1493 C C . LEU A 1 183 ? -21.643 0.394 4.926 1.00 37.28 183 LEU A C 1
ATOM 1495 O O . LEU A 1 183 ? -21.178 1.399 4.381 1.00 37.28 183 LEU A O 1
ATOM 1499 N N . PRO A 1 184 ? -21.277 -0.847 4.548 1.00 35.16 184 PRO A N 1
ATOM 1500 C CA . PRO A 1 184 ? -20.525 -1.065 3.324 1.00 35.16 184 PRO A CA 1
ATOM 1501 C C . PRO A 1 184 ? -21.334 -0.471 2.174 1.00 35.16 184 PRO A C 1
ATOM 1503 O O . PRO A 1 184 ? -22.543 -0.693 2.094 1.00 35.16 184 PRO A O 1
ATOM 1506 N N . PHE A 1 185 ? -20.648 0.328 1.354 1.00 34.41 185 PHE A N 1
ATOM 1507 C CA . PHE A 1 185 ? -21.111 0.896 0.094 1.00 34.41 185 PHE A CA 1
ATOM 1508 C C . PHE A 1 185 ? -22.290 0.108 -0.477 1.00 34.41 185 PHE A C 1
ATOM 1510 O O . PHE A 1 185 ? -22.123 -1.019 -0.945 1.00 34.41 185 PHE A O 1
ATOM 1517 N N . SER A 1 186 ? -23.483 0.707 -0.428 1.00 34.72 186 SER A N 1
ATOM 1518 C CA . SER A 1 186 ? -24.545 0.265 -1.317 1.00 34.72 186 SER A CA 1
ATOM 1519 C C . SER A 1 186 ? -24.013 0.486 -2.727 1.00 34.72 186 SER A C 1
ATOM 1521 O O . SER A 1 186 ? -23.752 1.606 -3.162 1.00 34.72 186 SER A O 1
ATOM 1523 N N . SER A 1 187 ? -23.733 -0.620 -3.400 1.00 41.00 187 SER A N 1
ATOM 1524 C CA . SER A 1 187 ? -23.451 -0.667 -4.818 1.00 41.00 187 SER A CA 1
ATOM 1525 C C . SER A 1 187 ? -24.690 -0.171 -5.552 1.00 41.00 187 SER A C 1
ATOM 1527 O O . SER A 1 187 ? -25.563 -0.956 -5.908 1.00 41.00 187 SER A O 1
ATOM 1529 N N . HIS A 1 188 ? -24.769 1.139 -5.761 1.00 34.78 188 HIS A N 1
ATOM 1530 C CA . HIS A 1 188 ? -25.540 1.702 -6.852 1.00 34.78 188 HIS A CA 1
ATOM 1531 C C . HIS A 1 188 ? -24.578 2.015 -7.990 1.00 34.78 188 HIS A C 1
ATOM 1533 O O . HIS A 1 188 ? -24.000 3.091 -8.097 1.00 34.78 188 HIS A O 1
ATOM 1539 N N . SER A 1 189 ? -24.415 1.009 -8.844 1.00 36.66 189 SER A N 1
ATOM 1540 C CA . SER A 1 189 ? -24.184 1.218 -10.263 1.00 36.66 189 SER A CA 1
ATOM 1541 C C . SER A 1 189 ? -25.314 2.080 -10.823 1.00 36.66 189 SER A C 1
ATOM 1543 O O . SER A 1 189 ? -26.480 1.686 -10.730 1.00 36.66 189 SER A O 1
ATOM 1545 N N . SER A 1 190 ? -24.971 3.228 -11.393 1.00 34.84 190 SER A N 1
ATOM 1546 C CA . SER A 1 190 ? -25.581 3.818 -12.594 1.00 34.84 190 SER A CA 1
ATOM 1547 C C . SER A 1 190 ? -24.889 5.149 -12.854 1.00 34.84 190 SER A C 1
ATOM 1549 O O . SER A 1 190 ? -25.177 6.121 -12.163 1.00 34.84 190 SER A O 1
ATOM 1551 N N . PHE A 1 191 ? -23.920 5.150 -13.765 1.00 36.00 191 PHE A N 1
ATOM 1552 C CA . PHE A 1 191 ? -23.896 5.951 -14.993 1.00 36.00 191 PHE A CA 1
ATOM 1553 C C . PHE A 1 191 ? -22.736 5.468 -15.867 1.00 36.00 191 PHE A C 1
ATOM 1555 O O . PHE A 1 191 ? -21.665 5.158 -15.295 1.00 36.00 191 PHE A O 1
#

Sequence (191 aa):
MNVLNECNVLLGWNVLQDKTQRRRWENHFSTVVIVPVMNNLGHRLQETLQLIAKDKRFGANPLLRQLYELESGAEDLTRSITPNCTALWRYRTPITLNHVTRKFNESAVARSADCVILGEFLKQEHDLRVVKHLPDVVKLQKLLMDRYHRSLDRTETDKIKLKDFYRQIPKGCTSLLNLSGLLPFSSHSSF